Protein AF-S0G3N9-F1 (afdb_monomer_lite)

Foldseek 3Di:
DPPLVVVLVVCVVCQVVLLVLVVVQLCCLPPDPPPDDPVRNVVSLVVNQVVQQVLLVLLVVLLPDPWDKDRWDKDDDDQWIWIWIATPLQRWIWIWIDHNQKTKIKTFQAQLVCVVVDDVVLVVLQVVLVVLAPKAWDFDDDAPDPVLNVVCVVVDDDPDRSCLQVSQQVSNVVRPHPRGGTMIMGIDGNPDRPSSCSVSSNNNSSSRVVSNVVSSVVVVVVVVVVD

pLDDT: mean 93.89, std 6.34, range [52.47, 98.81]

Organism: NCBI:txid1286635

Radius of gyration: 19.24 Å; chains: 1; bounding box: 50×46×52 Å

Structure (mmCIF, N/CA/C/O backbone):
data_AF-S0G3N9-F1
#
_entry.id   AF-S0G3N9-F1
#
loop_
_atom_site.group_PDB
_atom_site.id
_atom_site.type_symbol
_atom_site.label_atom_id
_atom_site.label_alt_id
_atom_site.label_comp_id
_atom_site.label_asym_id
_atom_site.label_entity_id
_atom_site.label_seq_id
_atom_site.pdbx_PDB_ins_code
_atom_site.Cartn_x
_atom_site.Cartn_y
_atom_site.Cartn_z
_atom_site.occupancy
_atom_site.B_iso_or_equiv
_atom_site.auth_seq_id
_atom_site.auth_comp_id
_atom_site.auth_asym_id
_atom_site.auth_atom_id
_atom_site.pdbx_PDB_model_num
ATOM 1 N N . MET A 1 1 ? -3.779 -24.603 14.886 1.00 52.47 1 MET A N 1
ATOM 2 C CA . MET A 1 1 ? -4.280 -23.286 14.434 1.00 52.47 1 MET A CA 1
ATOM 3 C C . MET A 1 1 ? -3.177 -22.577 13.676 1.00 52.47 1 MET A C 1
ATOM 5 O O . MET A 1 1 ? -2.026 -22.659 14.096 1.00 52.47 1 MET A O 1
ATOM 9 N N . ASN A 1 2 ? -3.510 -21.956 12.545 1.00 84.19 2 ASN A N 1
ATOM 10 C CA . ASN A 1 2 ? -2.571 -21.175 11.737 1.00 84.19 2 ASN A CA 1
ATOM 11 C C . ASN A 1 2 ? -2.050 -19.983 12.573 1.00 84.19 2 ASN A C 1
ATOM 13 O O . ASN A 1 2 ? -2.833 -19.379 13.303 1.00 84.19 2 ASN A O 1
ATOM 17 N N . LYS A 1 3 ? -0.755 -19.636 12.496 1.00 88.94 3 LYS A N 1
ATOM 18 C CA . LYS A 1 3 ? -0.170 -18.519 13.270 1.00 88.94 3 LYS A CA 1
ATOM 19 C C . LYS A 1 3 ? -0.933 -17.202 13.052 1.00 88.94 3 LYS A C 1
ATOM 21 O O . LYS A 1 3 ? -1.122 -16.455 14.004 1.00 88.94 3 LYS A O 1
ATOM 26 N N . ILE A 1 4 ? -1.435 -16.988 11.832 1.00 90.56 4 ILE A N 1
ATOM 27 C CA . ILE A 1 4 ? -2.284 -15.843 11.466 1.00 90.56 4 ILE A CA 1
ATOM 28 C C . ILE A 1 4 ? -3.5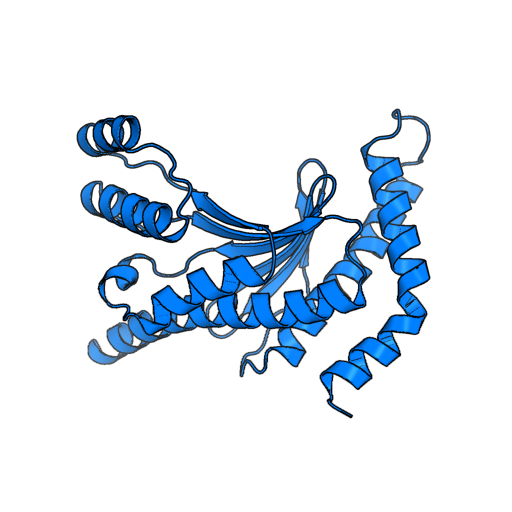79 -15.830 12.287 1.00 90.56 4 ILE A C 1
ATOM 30 O O . ILE A 1 4 ? -3.919 -14.821 12.892 1.00 90.56 4 ILE A O 1
ATOM 34 N N . GLN A 1 5 ? -4.280 -16.966 12.363 1.00 90.94 5 GLN A N 1
ATOM 35 C CA . GLN A 1 5 ? -5.535 -17.080 13.116 1.00 90.94 5 GLN A CA 1
ATOM 36 C C . GLN A 1 5 ? -5.328 -16.807 14.606 1.00 90.94 5 GLN A C 1
ATOM 38 O O . GLN A 1 5 ? -6.168 -16.173 15.231 1.00 90.94 5 GLN A O 1
ATOM 43 N N . ASN A 1 6 ? -4.201 -17.253 15.170 1.00 92.19 6 ASN A N 1
ATOM 44 C CA . ASN A 1 6 ? -3.874 -16.960 16.564 1.00 92.19 6 ASN A CA 1
ATOM 45 C C . ASN A 1 6 ? -3.659 -15.461 16.785 1.00 92.19 6 ASN A C 1
ATOM 47 O O . ASN A 1 6 ? -4.199 -14.925 17.744 1.00 92.19 6 ASN A O 1
ATOM 51 N N . ARG A 1 7 ? -2.912 -14.787 15.898 1.00 92.62 7 ARG A N 1
ATOM 52 C CA . ARG A 1 7 ? -2.678 -13.343 16.014 1.00 92.62 7 ARG A CA 1
ATOM 53 C C . ARG A 1 7 ? -3.976 -12.550 15.900 1.00 92.62 7 ARG A C 1
ATOM 55 O O . ARG A 1 7 ? -4.224 -11.703 16.747 1.00 92.62 7 ARG A O 1
ATOM 62 N N . ILE A 1 8 ? -4.807 -12.859 14.905 1.00 92.94 8 ILE A N 1
ATOM 63 C CA . ILE A 1 8 ? -6.117 -12.215 14.729 1.00 92.94 8 ILE A CA 1
ATOM 64 C C . ILE A 1 8 ? -6.997 -12.451 15.956 1.00 92.94 8 ILE A C 1
ATOM 66 O O . ILE A 1 8 ? -7.609 -11.516 16.451 1.00 92.94 8 ILE A O 1
ATOM 70 N N . LYS A 1 9 ? -7.018 -13.674 16.498 1.00 92.94 9 LYS A N 1
ATOM 71 C CA . LYS A 1 9 ? -7.774 -13.973 17.717 1.00 92.94 9 LYS A CA 1
ATOM 72 C C . LYS A 1 9 ? -7.292 -13.148 18.912 1.00 92.94 9 LYS A C 1
ATOM 74 O O . LYS A 1 9 ? -8.122 -12.656 19.660 1.00 92.94 9 LYS A O 1
ATOM 79 N N . THR A 1 10 ? -5.984 -12.976 19.087 1.00 94.44 10 THR A N 1
ATOM 80 C CA . THR A 1 10 ? -5.450 -12.105 20.144 1.00 94.44 10 THR A CA 1
ATOM 81 C C . THR A 1 10 ? -5.885 -10.654 19.946 1.00 94.44 10 THR A C 1
ATOM 83 O O . THR A 1 10 ? -6.335 -10.034 20.896 1.00 94.44 10 THR A O 1
ATOM 86 N N . LEU A 1 11 ? -5.813 -10.136 18.717 1.00 94.88 11 LEU A N 1
ATOM 87 C CA . LEU A 1 11 ? -6.230 -8.762 18.412 1.00 94.88 11 LEU A CA 1
ATOM 88 C C . LEU A 1 11 ? -7.750 -8.561 18.482 1.00 94.88 11 LEU A C 1
ATOM 90 O O . LEU A 1 11 ? -8.204 -7.439 18.664 1.00 94.88 11 LEU A O 1
ATOM 94 N N . SER A 1 12 ? -8.547 -9.628 18.365 1.00 94.69 12 SER A N 1
ATOM 95 C CA . SER A 1 12 ? -10.011 -9.522 18.369 1.00 94.69 12 SER A CA 1
ATOM 96 C C . SER A 1 12 ? -10.593 -8.976 19.671 1.00 94.69 12 SER A C 1
ATOM 98 O O . SER A 1 12 ? -11.701 -8.449 19.664 1.00 94.69 12 SER A O 1
ATOM 100 N N . GLU A 1 13 ? -9.833 -9.050 20.767 1.00 95.75 13 GLU A N 1
ATOM 101 C CA . GLU A 1 13 ? -10.184 -8.430 22.047 1.00 95.75 13 GLU A CA 1
ATOM 102 C C . GLU A 1 13 ? -10.151 -6.890 21.974 1.00 95.75 13 GLU A C 1
ATOM 104 O O . GLU A 1 13 ? -10.819 -6.230 22.764 1.00 95.75 13 GLU A O 1
ATOM 109 N N . GLU A 1 14 ? -9.428 -6.318 21.005 1.00 96.50 14 GLU A N 1
ATOM 110 C CA . GLU A 1 14 ? -9.248 -4.873 20.830 1.00 96.50 14 GLU A CA 1
ATOM 111 C C . GLU A 1 14 ? -10.158 -4.270 19.746 1.00 96.50 14 GLU A C 1
ATOM 113 O O . GLU A 1 14 ? -10.316 -3.054 19.687 1.00 96.50 14 GLU A O 1
ATOM 118 N N . PHE A 1 15 ? -10.789 -5.085 18.891 1.00 97.75 15 PHE A N 1
ATOM 119 C CA . PHE A 1 15 ? -11.510 -4.584 17.709 1.00 97.75 15 PHE A CA 1
ATOM 120 C C . PHE A 1 15 ? -12.647 -3.614 18.037 1.00 97.75 15 PHE A C 1
ATOM 122 O O . PHE A 1 15 ? -12.863 -2.669 17.290 1.00 97.75 15 PHE A O 1
ATOM 129 N N . THR A 1 16 ? -13.340 -3.802 19.164 1.00 97.81 16 THR A N 1
ATOM 130 C CA . THR A 1 16 ? -14.384 -2.861 19.599 1.00 97.81 16 THR A CA 1
ATOM 131 C C . THR A 1 16 ? -13.815 -1.471 19.879 1.00 97.81 16 THR A C 1
ATOM 133 O O . THR A 1 16 ? -14.431 -0.477 19.507 1.00 97.81 16 THR A O 1
ATOM 136 N N . GLU A 1 17 ? -12.631 -1.394 20.489 1.00 97.81 17 GLU A N 1
ATOM 137 C CA . GLU A 1 17 ? -11.953 -0.117 20.718 1.00 97.81 17 GLU A CA 1
ATOM 138 C C . GLU A 1 17 ? -11.451 0.482 19.402 1.00 97.81 17 GLU A C 1
ATOM 140 O O . GLU A 1 17 ? -11.552 1.683 19.178 1.00 97.81 17 GLU A O 1
ATOM 145 N N . TRP A 1 18 ? -10.955 -0.353 18.487 1.00 98.12 18 TRP A N 1
ATOM 146 C CA . TRP A 1 18 ? -10.508 0.111 17.174 1.00 98.12 18 TRP A CA 1
ATOM 147 C C . TRP A 1 18 ? -11.663 0.709 16.362 1.00 98.12 18 TRP A C 1
ATOM 149 O O . TRP A 1 18 ? -11.501 1.776 15.775 1.00 98.12 18 TRP A O 1
ATOM 159 N N . ASP A 1 19 ? -12.836 0.069 16.365 1.00 97.88 19 ASP A N 1
ATOM 160 C CA . ASP A 1 19 ? -14.049 0.592 15.723 1.00 97.88 19 ASP A CA 1
ATOM 161 C C . ASP A 1 19 ? -14.500 1.919 16.349 1.00 97.88 19 ASP A C 1
ATOM 163 O O . ASP A 1 19 ? -14.895 2.848 15.638 1.00 97.88 19 ASP A O 1
ATOM 167 N N . HIS A 1 20 ? -14.403 2.032 17.676 1.00 97.38 20 HIS A N 1
ATOM 168 C CA . HIS A 1 20 ? -14.700 3.265 18.396 1.00 97.38 20 HIS A CA 1
ATOM 169 C C . HIS A 1 20 ? -13.747 4.401 17.990 1.00 97.38 20 HIS A C 1
ATOM 171 O O . HIS A 1 20 ? -14.213 5.471 17.604 1.00 97.38 20 HIS A O 1
ATOM 177 N N . LEU A 1 21 ? -12.433 4.156 17.961 1.00 97.06 21 LEU A N 1
ATOM 178 C CA . LEU A 1 21 ? -11.430 5.143 17.537 1.00 97.06 21 LEU A CA 1
ATOM 179 C C . LEU A 1 21 ? -11.612 5.588 16.082 1.00 97.06 21 LEU A C 1
ATOM 181 O O . LEU A 1 21 ? -11.469 6.771 15.775 1.00 97.06 21 LEU A O 1
ATOM 185 N N . VAL A 1 22 ? -11.946 4.659 15.183 1.00 96.62 22 VAL A N 1
ATOM 186 C CA . VAL A 1 22 ? -12.272 4.992 13.789 1.00 96.62 22 VAL A CA 1
ATOM 187 C C . VAL A 1 22 ? -13.511 5.879 13.721 1.00 96.62 22 VAL A C 1
ATOM 189 O O . VAL A 1 22 ? -13.509 6.862 12.985 1.00 96.62 22 VAL A O 1
ATOM 192 N N . SER A 1 23 ? -14.546 5.567 14.500 1.00 95.38 23 SER A N 1
ATOM 193 C CA . SER A 1 23 ? -15.781 6.357 14.535 1.00 95.38 23 SER A CA 1
ATOM 194 C C . SER A 1 23 ? -15.520 7.770 15.055 1.00 95.38 23 SER A C 1
ATOM 196 O O . SER A 1 23 ? -15.885 8.728 14.382 1.00 95.38 23 SER A O 1
ATOM 198 N N . MET A 1 24 ? -14.789 7.906 16.167 1.00 94.50 24 MET A N 1
ATOM 199 C CA . MET A 1 24 ? -14.384 9.207 16.714 1.00 94.50 24 MET A CA 1
ATOM 200 C C . MET A 1 24 ? -13.571 10.032 15.711 1.00 94.50 24 MET A C 1
ATOM 202 O O . MET A 1 24 ? -13.762 11.238 15.603 1.00 94.50 24 MET A O 1
ATOM 206 N N . PHE A 1 25 ? -12.661 9.395 14.969 1.00 94.12 25 PHE A N 1
ATOM 207 C CA . PHE A 1 25 ? -11.882 10.075 13.936 1.00 94.12 25 PHE A CA 1
ATOM 208 C C . PHE A 1 25 ? -12.761 10.595 12.797 1.00 94.12 25 PHE A C 1
ATOM 210 O O . PHE A 1 25 ? -12.605 11.738 12.379 1.00 94.12 25 PHE A O 1
ATOM 217 N N . LEU A 1 26 ? -13.689 9.774 12.301 1.00 92.62 26 LEU A N 1
ATOM 218 C CA . LEU A 1 26 ? -14.608 10.191 11.243 1.00 92.62 26 LEU A CA 1
ATOM 219 C C . LEU A 1 26 ? -15.558 11.290 11.720 1.00 92.62 26 LEU A C 1
ATOM 221 O O . LEU A 1 26 ? -15.831 12.214 10.962 1.00 92.62 26 LEU A O 1
ATOM 225 N N . GLU A 1 27 ? -16.042 11.210 12.958 1.00 91.88 27 GLU A N 1
ATOM 226 C CA . GLU A 1 27 ? -16.828 12.279 13.571 1.00 91.88 27 GLU A CA 1
ATOM 227 C C . GLU A 1 27 ? -16.013 13.570 13.611 1.00 91.88 27 GLU A C 1
ATOM 229 O O . GLU A 1 27 ? -16.458 14.555 13.039 1.00 91.88 27 GLU A O 1
ATOM 234 N N . ALA A 1 28 ? -14.787 13.550 14.137 1.00 90.38 28 ALA A N 1
ATOM 235 C CA . ALA A 1 28 ? -13.945 14.743 14.218 1.00 90.38 28 ALA A CA 1
ATOM 236 C C . ALA A 1 28 ? -13.578 15.353 12.848 1.00 90.38 28 ALA A C 1
ATOM 238 O O . ALA A 1 28 ? -13.477 16.571 12.727 1.00 90.38 28 ALA A O 1
ATOM 239 N N . GLU A 1 29 ? -13.390 14.534 11.808 1.00 87.31 29 GLU A N 1
ATOM 240 C CA . GLU A 1 29 ? -13.092 15.004 10.442 1.00 87.31 29 GLU A CA 1
ATOM 241 C C . GLU A 1 29 ? -14.313 15.601 9.720 1.00 87.31 29 GLU A C 1
ATOM 243 O O . GLU A 1 29 ? -14.152 16.402 8.795 1.00 87.31 29 GLU A O 1
ATOM 248 N N . TYR A 1 30 ? -15.532 15.201 10.100 1.00 84.50 30 TYR A N 1
ATOM 249 C CA . TYR A 1 30 ? -16.767 15.569 9.396 1.00 84.50 30 TYR A CA 1
ATOM 250 C C . TYR A 1 30 ? -17.773 16.377 10.232 1.00 84.50 30 TYR A C 1
ATOM 252 O O . TYR A 1 30 ? -18.769 16.842 9.671 1.00 84.50 30 TYR A O 1
ATOM 260 N N . SER A 1 31 ? -17.535 16.559 11.530 1.00 81.31 31 SER A N 1
ATOM 261 C CA . SER A 1 31 ? -18.314 17.422 12.422 1.00 81.31 31 SER A CA 1
ATOM 262 C C . SER A 1 31 ? -18.010 18.902 12.179 1.00 81.31 31 SER A C 1
ATOM 264 O O . SER A 1 31 ? -16.908 19.257 11.758 1.00 81.31 31 SER A O 1
ATOM 266 N N . ASP A 1 32 ? -18.966 19.780 12.495 1.00 73.38 32 ASP A N 1
ATOM 267 C CA . ASP A 1 32 ? -18.715 21.225 12.540 1.00 73.38 32 ASP A CA 1
ATOM 268 C C . ASP A 1 32 ? -17.607 21.552 13.566 1.00 73.38 32 ASP A C 1
ATOM 270 O O . ASP A 1 32 ? -17.494 20.887 14.595 1.00 73.38 32 ASP A O 1
ATOM 274 N N . GLU A 1 33 ? -16.821 22.609 13.307 1.00 64.56 33 GLU A N 1
ATOM 275 C CA . GLU A 1 33 ? -15.543 22.988 13.963 1.00 64.56 33 GLU A CA 1
ATOM 276 C C . GLU A 1 33 ? -15.546 23.140 15.510 1.00 64.56 33 GLU A C 1
ATOM 278 O O . GLU A 1 33 ? -14.538 23.540 16.085 1.00 64.56 33 GLU A O 1
ATOM 283 N N . ASN A 1 34 ? -16.643 22.844 16.214 1.00 62.78 34 ASN A N 1
ATOM 284 C CA . ASN A 1 34 ? -16.810 23.096 17.649 1.00 62.78 34 ASN A CA 1
ATOM 285 C C . ASN A 1 34 ? -17.043 21.846 18.524 1.00 62.78 34 ASN A C 1
ATOM 287 O O . ASN A 1 34 ? -17.262 22.015 19.723 1.00 62.78 34 ASN A O 1
ATOM 291 N N . GLU A 1 35 ? -17.034 20.622 17.981 1.00 81.12 35 GLU A N 1
ATOM 292 C CA . GLU A 1 35 ? -17.301 19.412 18.790 1.00 81.12 35 GLU A CA 1
ATOM 293 C C . GLU A 1 35 ? -16.072 18.865 19.529 1.00 81.12 35 GLU A C 1
ATOM 295 O O . GLU A 1 35 ? -16.222 18.320 20.622 1.00 81.12 35 GLU A O 1
ATOM 300 N N . PHE A 1 36 ? -14.866 19.063 18.992 1.00 85.25 36 PHE A N 1
ATOM 301 C CA . PHE A 1 36 ? -13.625 18.552 19.576 1.00 85.25 36 PHE A CA 1
ATOM 302 C C . PHE A 1 36 ? -12.641 19.685 19.863 1.00 85.25 36 PHE A C 1
ATOM 304 O O . PHE A 1 36 ? -12.405 20.553 19.021 1.00 85.25 36 PHE A O 1
ATOM 311 N N . SER A 1 37 ? -12.020 19.663 21.042 1.00 90.12 37 SER A N 1
ATOM 312 C CA . SER A 1 37 ? -10.850 20.502 21.306 1.00 90.12 37 SER A CA 1
ATOM 313 C C . SER A 1 37 ? -9.631 20.023 20.507 1.00 90.12 37 SER A C 1
ATOM 315 O O . SER A 1 37 ? -9.541 18.865 20.096 1.00 90.12 37 SER A O 1
ATOM 317 N N . GLU A 1 38 ? -8.646 20.905 20.318 1.00 89.69 38 GLU A N 1
ATOM 318 C CA . GLU A 1 38 ? -7.398 20.555 19.627 1.00 89.69 38 GLU A CA 1
ATOM 319 C C . GLU A 1 38 ? -6.659 19.399 20.327 1.00 89.69 38 GLU A C 1
ATOM 321 O O . GLU A 1 38 ? -6.153 18.497 19.663 1.00 89.69 38 GLU A O 1
ATOM 326 N N . GLU A 1 39 ? -6.646 19.376 21.663 1.00 93.31 39 GLU A N 1
ATOM 327 C CA . GLU A 1 39 ? -6.014 18.306 22.446 1.00 93.31 39 GLU A CA 1
ATOM 328 C C . GLU A 1 39 ? -6.728 16.957 22.272 1.00 93.31 39 GLU A C 1
ATOM 330 O O . GLU A 1 39 ? -6.073 15.924 22.108 1.00 93.31 39 GLU A O 1
ATOM 335 N N . GLU A 1 40 ? -8.064 16.957 22.261 1.00 93.06 40 GLU A N 1
ATOM 336 C CA . GLU A 1 40 ? -8.863 15.753 22.004 1.00 93.06 40 GLU A CA 1
ATOM 337 C C . GLU A 1 40 ? -8.619 15.230 20.591 1.00 93.06 40 GLU A C 1
ATOM 339 O O . GLU A 1 40 ? -8.362 14.038 20.414 1.00 93.06 40 GLU A O 1
ATOM 344 N N . TYR A 1 41 ? -8.606 16.119 19.597 1.00 91.69 41 TYR A N 1
ATOM 345 C CA . TYR A 1 41 ? -8.343 15.738 18.217 1.00 91.69 41 TYR A CA 1
ATOM 346 C C . TYR A 1 41 ? -6.945 15.130 18.044 1.00 91.69 41 TYR A C 1
ATOM 348 O O . TYR A 1 41 ? -6.800 14.051 17.467 1.00 91.69 41 TYR A O 1
ATOM 356 N N . GLN A 1 42 ? -5.909 15.745 18.623 1.00 92.94 42 GLN A N 1
ATOM 357 C CA . GLN A 1 42 ? -4.553 15.181 18.607 1.00 92.94 42 GLN A CA 1
ATOM 358 C C . GLN A 1 42 ? -4.480 13.816 19.304 1.00 92.94 42 GLN A C 1
ATOM 360 O O . GLN A 1 42 ? -3.785 12.913 18.832 1.00 92.94 42 GLN A O 1
ATOM 365 N N . SER A 1 43 ? -5.218 13.635 20.400 1.00 95.56 43 SER A N 1
ATOM 366 C CA . SER A 1 43 ? -5.303 12.348 21.094 1.00 95.56 43 SER A CA 1
ATOM 367 C C . SER A 1 43 ? -5.928 11.261 20.213 1.00 95.56 43 SER A C 1
ATOM 369 O O . SER A 1 43 ? -5.383 10.156 20.135 1.00 95.56 43 SER A O 1
ATOM 371 N N . ILE A 1 44 ? -7.018 11.575 19.504 1.00 95.12 44 ILE A N 1
ATOM 372 C CA . ILE A 1 44 ? -7.671 10.660 18.552 1.00 95.12 44 ILE A CA 1
ATOM 373 C C . ILE A 1 44 ? -6.693 10.264 17.442 1.00 95.12 44 ILE A C 1
ATOM 375 O O . ILE A 1 44 ? -6.537 9.076 17.153 1.00 95.12 44 ILE A O 1
ATOM 379 N N . LEU A 1 45 ? -5.983 11.236 16.861 1.00 95.06 45 LEU A N 1
ATOM 380 C CA . LEU A 1 45 ? -4.997 10.995 15.807 1.00 95.06 45 LEU A CA 1
ATOM 381 C C . LEU A 1 45 ? -3.892 10.029 16.259 1.00 95.06 45 LEU A C 1
ATOM 383 O O . LEU A 1 45 ? -3.602 9.050 15.573 1.00 95.06 45 LEU A O 1
ATOM 387 N N . ILE A 1 46 ? -3.306 10.257 17.437 1.00 96.44 46 ILE A N 1
ATOM 388 C CA . ILE A 1 46 ? -2.238 9.403 17.979 1.00 96.44 46 ILE A CA 1
ATOM 389 C C . ILE A 1 46 ? -2.743 7.978 18.229 1.00 96.44 46 ILE A C 1
ATOM 391 O O . ILE A 1 46 ? -2.072 7.006 17.867 1.00 96.44 46 ILE A O 1
ATOM 395 N N . GLN A 1 47 ? -3.916 7.840 18.848 1.00 97.56 47 GLN A N 1
ATOM 396 C CA . GLN A 1 47 ? -4.488 6.535 19.175 1.00 97.56 47 GLN A CA 1
ATOM 397 C C . GLN A 1 47 ? -4.852 5.746 17.916 1.00 97.56 47 GLN A C 1
ATOM 399 O O . GLN A 1 47 ? -4.484 4.575 17.798 1.00 97.56 47 GLN A O 1
ATOM 404 N N . LEU A 1 48 ? -5.484 6.390 16.936 1.00 97.38 48 LEU A N 1
ATOM 405 C CA . LEU A 1 48 ? -5.802 5.753 15.663 1.00 97.38 48 LEU A CA 1
ATOM 406 C C . LEU A 1 48 ? -4.533 5.386 14.881 1.00 97.38 48 LEU A C 1
ATOM 408 O O . LEU A 1 48 ? -4.448 4.285 14.337 1.00 97.38 48 LEU A O 1
ATOM 412 N N . ASN A 1 49 ? -3.495 6.225 14.883 1.00 97.81 49 ASN A N 1
ATOM 413 C CA . ASN A 1 49 ? -2.224 5.858 14.260 1.00 97.81 49 ASN A CA 1
ATOM 414 C C . ASN A 1 49 ? -1.589 4.616 14.911 1.00 97.81 49 ASN A C 1
ATOM 416 O O . ASN A 1 49 ? -0.976 3.806 14.209 1.00 97.81 49 ASN A O 1
ATOM 420 N N . ASN A 1 50 ? -1.745 4.417 16.224 1.00 98.06 50 ASN A N 1
ATOM 421 C CA . ASN A 1 50 ? -1.286 3.185 16.871 1.00 98.06 50 ASN A CA 1
ATOM 422 C C . ASN A 1 50 ? -2.031 1.961 16.319 1.00 98.06 50 ASN A C 1
ATOM 424 O O . ASN A 1 50 ? -1.385 0.969 15.981 1.00 98.06 50 ASN A O 1
ATOM 428 N N . VAL A 1 51 ? -3.352 2.053 16.136 1.00 98.31 51 VAL A N 1
ATOM 429 C CA . VAL A 1 51 ? -4.163 0.992 15.508 1.00 98.31 51 VAL A CA 1
ATOM 430 C C . VAL A 1 51 ? -3.676 0.694 14.086 1.00 98.31 51 VAL A C 1
ATOM 432 O O . VAL A 1 51 ? -3.370 -0.456 13.758 1.00 98.31 51 VAL A O 1
ATOM 435 N N . LEU A 1 52 ? -3.521 1.727 13.252 1.00 98.50 52 LEU A N 1
ATOM 436 C CA . LEU A 1 52 ? -3.042 1.587 11.872 1.00 98.50 52 LEU A CA 1
ATOM 437 C C . LEU A 1 52 ? -1.637 0.971 11.817 1.00 98.50 52 LEU A C 1
ATOM 439 O O . LEU A 1 52 ? -1.363 0.108 10.982 1.00 98.50 52 LEU A O 1
ATOM 443 N N . SER A 1 53 ? -0.761 1.356 12.746 1.00 98.56 53 SER A N 1
ATOM 444 C CA . SER A 1 53 ? 0.596 0.815 12.866 1.00 98.56 53 SER A CA 1
ATOM 445 C C . SER A 1 53 ? 0.591 -0.661 13.272 1.00 98.56 53 SER A C 1
ATOM 447 O O . SER A 1 53 ? 1.344 -1.460 12.708 1.00 98.56 53 SER A O 1
ATOM 449 N N . VAL A 1 54 ? -0.274 -1.062 14.208 1.00 98.44 54 VAL A N 1
ATOM 450 C CA . VAL A 1 54 ? -0.443 -2.472 14.603 1.00 98.44 54 VAL A CA 1
ATOM 451 C C . VAL A 1 54 ? -0.970 -3.308 13.435 1.00 98.44 54 VAL A C 1
ATOM 453 O O . VAL A 1 54 ? -0.464 -4.408 13.190 1.00 98.44 54 VAL A O 1
ATOM 456 N N . ALA A 1 55 ? -1.936 -2.794 12.672 1.00 98.50 55 ALA A N 1
ATOM 457 C CA . ALA A 1 55 ? -2.447 -3.471 11.482 1.00 98.50 55 ALA A CA 1
ATOM 458 C C . ALA A 1 55 ? -1.353 -3.630 10.410 1.00 98.50 55 ALA A C 1
ATOM 460 O O . ALA A 1 55 ? -1.083 -4.749 9.968 1.00 98.50 55 ALA A O 1
ATOM 461 N N . LEU A 1 56 ? -0.650 -2.549 10.059 1.00 98.62 56 LEU A N 1
ATOM 462 C CA . LEU A 1 56 ? 0.401 -2.556 9.037 1.00 98.62 56 LEU A CA 1
ATOM 463 C C . LEU A 1 56 ? 1.573 -3.481 9.394 1.00 98.62 56 LEU A C 1
ATOM 465 O O . LEU A 1 56 ? 2.039 -4.258 8.557 1.00 98.62 56 LEU A O 1
ATOM 469 N N . THR A 1 57 ? 2.034 -3.446 10.645 1.00 98.12 57 THR A N 1
ATOM 470 C CA . THR A 1 57 ? 3.095 -4.351 11.120 1.00 98.12 57 THR A CA 1
ATOM 471 C C . THR A 1 57 ? 2.635 -5.807 11.118 1.00 98.12 57 THR A C 1
ATOM 473 O O . THR A 1 57 ? 3.405 -6.688 10.731 1.00 98.12 57 THR A O 1
ATOM 476 N N . THR A 1 58 ? 1.361 -6.064 11.432 1.00 98.19 58 THR A N 1
ATOM 477 C CA . THR A 1 58 ? 0.754 -7.395 11.294 1.00 98.19 58 THR A CA 1
ATOM 478 C C . THR A 1 58 ? 0.740 -7.848 9.829 1.00 98.19 58 THR A C 1
ATOM 480 O O . THR A 1 58 ? 1.059 -9.005 9.549 1.00 98.19 58 THR A O 1
ATOM 483 N N . PHE A 1 59 ? 0.453 -6.963 8.866 1.00 98.38 59 PHE A N 1
ATOM 484 C CA . PHE A 1 59 ? 0.535 -7.311 7.440 1.00 98.38 59 PHE A CA 1
ATOM 485 C C . PHE A 1 59 ? 1.942 -7.769 7.065 1.00 98.38 59 PHE A C 1
ATOM 487 O O . PHE A 1 59 ? 2.114 -8.839 6.475 1.00 98.38 59 PHE A O 1
ATOM 494 N N . ALA A 1 60 ? 2.949 -6.987 7.452 1.00 97.94 60 ALA A N 1
ATOM 495 C CA . ALA A 1 60 ? 4.343 -7.267 7.145 1.00 97.94 60 ALA A CA 1
ATOM 496 C C . ALA A 1 60 ? 4.829 -8.576 7.783 1.00 97.94 60 ALA A C 1
ATOM 498 O O . ALA A 1 60 ? 5.372 -9.430 7.075 1.00 97.94 60 ALA A O 1
ATOM 499 N N . GLU A 1 61 ? 4.583 -8.776 9.081 1.00 96.56 61 GLU A N 1
ATOM 500 C CA . GLU A 1 61 ? 5.020 -9.961 9.832 1.00 96.56 61 GLU A CA 1
ATOM 501 C C . GLU A 1 61 ? 4.438 -11.256 9.244 1.00 96.56 61 GLU A C 1
ATOM 503 O O . GLU A 1 61 ? 5.144 -12.256 9.074 1.00 96.56 61 GLU A O 1
ATOM 508 N N . PHE A 1 62 ? 3.156 -11.234 8.876 1.00 96.75 62 PHE A N 1
ATOM 509 C CA . PHE A 1 62 ? 2.438 -12.429 8.435 1.00 96.75 62 PHE A CA 1
ATOM 510 C C . PHE A 1 62 ? 2.393 -12.617 6.913 1.00 96.75 62 PHE A C 1
ATOM 512 O O . PHE A 1 62 ? 1.952 -13.668 6.444 1.00 96.75 62 PHE A O 1
ATOM 519 N N . SER A 1 63 ? 2.931 -11.677 6.132 1.00 95.44 63 SER A N 1
ATOM 520 C CA . SER A 1 63 ? 3.071 -11.800 4.671 1.00 95.44 63 SER A CA 1
ATOM 521 C C . SER A 1 63 ? 4.017 -12.930 4.230 1.00 95.44 63 SER A C 1
ATOM 523 O O . SER A 1 63 ? 3.978 -13.382 3.081 1.00 95.44 63 SER A O 1
ATOM 525 N N . GLY A 1 64 ? 4.898 -13.388 5.129 1.00 94.06 64 GLY A N 1
ATOM 526 C CA . GLY A 1 64 ? 5.947 -14.368 4.833 1.00 94.06 64 GLY A CA 1
ATOM 527 C C . GLY A 1 64 ? 7.153 -13.784 4.088 1.00 94.06 64 GLY A C 1
ATOM 528 O O . GLY A 1 64 ? 7.998 -14.540 3.593 1.00 94.06 64 GLY A O 1
ATOM 529 N N . THR A 1 65 ? 7.257 -12.456 3.988 1.00 93.69 65 THR A N 1
ATOM 530 C CA . THR A 1 65 ? 8.420 -11.795 3.386 1.00 93.69 65 THR A CA 1
ATOM 531 C C . THR A 1 65 ? 9.650 -11.927 4.282 1.00 93.69 65 THR A C 1
ATOM 533 O O . THR A 1 65 ? 9.577 -11.754 5.494 1.00 93.69 65 THR A O 1
ATOM 536 N N . LYS A 1 66 ? 10.805 -12.242 3.684 1.00 94.25 66 LYS A N 1
ATOM 537 C CA . LYS A 1 66 ? 12.103 -12.282 4.380 1.00 94.25 66 LYS A CA 1
ATOM 538 C C . LYS A 1 66 ? 12.792 -10.926 4.253 1.00 94.25 66 LYS A C 1
ATOM 540 O O . LYS A 1 66 ? 13.786 -10.805 3.530 1.00 94.25 66 LYS A O 1
ATOM 545 N N . ASP A 1 67 ? 12.203 -9.926 4.887 1.00 96.94 67 ASP A N 1
ATOM 546 C CA . ASP A 1 67 ? 12.693 -8.553 4.924 1.00 96.94 67 ASP A CA 1
ATOM 547 C C . ASP A 1 67 ? 12.669 -8.018 6.354 1.00 96.94 67 ASP A C 1
ATOM 549 O O . ASP A 1 67 ? 12.035 -8.605 7.233 1.00 96.94 67 ASP A O 1
ATOM 553 N N . LYS A 1 68 ? 13.372 -6.913 6.566 1.00 97.88 68 LYS A N 1
ATOM 554 C CA . LYS A 1 68 ? 13.221 -6.066 7.740 1.00 97.88 68 LYS A CA 1
ATOM 555 C C . LYS A 1 68 ? 12.545 -4.773 7.311 1.00 97.88 68 LYS A C 1
ATOM 557 O O . LYS A 1 68 ? 12.718 -4.322 6.178 1.00 97.88 68 LYS A O 1
ATOM 562 N N . PHE A 1 69 ? 11.775 -4.201 8.220 1.00 98.25 69 PHE A N 1
ATOM 563 C CA . PHE A 1 69 ? 11.040 -2.973 7.978 1.00 98.25 69 PHE A CA 1
ATOM 564 C C . PHE A 1 69 ? 11.406 -1.952 9.046 1.00 98.25 69 PHE A C 1
ATOM 566 O O . PHE A 1 69 ? 11.710 -2.332 10.177 1.00 98.25 69 PHE A O 1
ATOM 573 N N . SER A 1 70 ? 11.393 -0.676 8.666 1.00 98.38 70 SER A N 1
ATOM 574 C CA . SER A 1 70 ? 11.550 0.430 9.606 1.00 98.38 70 SER A CA 1
ATOM 575 C C . SER A 1 70 ? 10.441 0.433 10.657 1.00 98.38 70 SER A C 1
ATOM 577 O O . SER A 1 70 ? 9.367 -0.137 10.444 1.00 98.38 70 SER A O 1
ATOM 579 N N . ASP A 1 71 ? 10.670 1.165 11.745 1.00 97.94 71 ASP A N 1
ATOM 580 C CA . ASP A 1 71 ? 9.597 1.493 12.678 1.00 97.94 71 ASP A CA 1
ATOM 581 C C . ASP A 1 71 ? 8.482 2.275 11.957 1.00 97.94 71 ASP A C 1
ATOM 583 O O . ASP A 1 71 ? 8.792 3.101 11.081 1.00 97.94 71 ASP A O 1
ATOM 587 N N . PRO A 1 72 ? 7.203 2.038 12.309 1.00 97.88 72 PRO A N 1
ATOM 588 C CA . PRO A 1 72 ? 6.076 2.746 11.718 1.00 97.88 72 PRO A CA 1
ATOM 589 C C . PRO A 1 72 ? 6.198 4.265 11.859 1.00 97.88 72 PRO A C 1
ATOM 591 O O . PRO A 1 72 ? 6.504 4.780 12.933 1.00 97.88 72 PRO A O 1
ATOM 594 N N . GLN A 1 73 ? 5.948 4.980 10.765 1.00 97.44 73 GLN A N 1
ATOM 595 C CA . GLN A 1 73 ? 5.946 6.438 10.704 1.00 97.44 73 GLN A CA 1
ATOM 596 C C . GLN A 1 73 ? 4.529 6.946 10.458 1.00 97.44 73 GLN A C 1
ATOM 598 O O . GLN A 1 73 ? 3.870 6.522 9.508 1.00 97.44 73 GLN A O 1
ATOM 603 N N . TYR A 1 74 ? 4.101 7.889 11.288 1.00 95.69 74 TYR A N 1
ATOM 604 C CA . TYR A 1 74 ? 2.815 8.570 11.180 1.00 95.69 74 TYR A CA 1
ATOM 605 C C . TYR A 1 74 ? 2.845 9.676 10.120 1.00 95.69 74 TYR A C 1
ATOM 607 O O . TYR A 1 74 ? 3.801 10.459 10.079 1.00 95.69 74 TYR A O 1
ATOM 615 N N . ARG A 1 75 ? 1.788 9.791 9.305 1.00 93.06 75 ARG A N 1
ATOM 616 C CA . ARG A 1 75 ? 1.555 10.957 8.439 1.00 93.06 75 ARG A CA 1
ATOM 617 C C . ARG A 1 75 ? 0.092 11.365 8.413 1.00 93.06 75 ARG A C 1
ATOM 619 O O . ARG A 1 75 ? -0.802 10.549 8.197 1.00 93.06 75 ARG A O 1
ATOM 626 N N . LEU A 1 76 ? -0.113 12.673 8.519 1.00 92.00 76 LEU A N 1
ATOM 627 C CA . LEU A 1 76 ? -1.368 13.316 8.160 1.00 92.00 76 LEU A CA 1
ATOM 628 C C . LEU A 1 76 ? -1.453 13.475 6.646 1.00 92.00 76 LEU A C 1
ATOM 630 O O . LEU A 1 76 ? -0.493 13.903 6.000 1.00 92.00 76 LEU A O 1
ATOM 634 N N . ILE A 1 77 ? -2.621 13.170 6.097 1.00 91.69 77 ILE A N 1
ATOM 635 C CA . ILE A 1 77 ? -2.980 13.468 4.713 1.00 91.69 77 ILE A CA 1
ATOM 636 C C . ILE A 1 77 ? -4.250 14.319 4.717 1.00 91.69 77 ILE A C 1
ATOM 638 O O . ILE A 1 77 ? -4.935 14.447 5.725 1.00 91.69 77 ILE A O 1
ATOM 642 N N . MET A 1 78 ? -4.563 14.962 3.595 1.00 84.31 78 MET A N 1
ATOM 643 C CA . MET A 1 78 ? -5.786 15.761 3.511 1.00 84.31 78 MET A CA 1
ATOM 644 C C . MET A 1 78 ? -7.005 14.850 3.727 1.00 84.31 78 MET A C 1
ATOM 646 O O . MET A 1 78 ? -7.210 13.953 2.916 1.00 84.31 78 MET A O 1
ATOM 650 N N . MET A 1 79 ? -7.814 15.096 4.764 1.00 84.44 79 MET A N 1
ATOM 651 C CA . MET A 1 79 ? -8.999 14.286 5.109 1.00 84.44 79 MET A CA 1
ATOM 652 C C . MET A 1 79 ? -8.668 12.806 5.379 1.00 84.44 79 MET A C 1
ATOM 654 O O . MET A 1 79 ? -9.314 11.894 4.842 1.00 84.44 79 MET A O 1
ATOM 658 N N . GLY A 1 80 ? -7.596 12.561 6.133 1.00 93.56 80 GLY A N 1
ATOM 659 C CA . GLY A 1 80 ? -7.138 11.215 6.438 1.00 93.56 80 GLY A CA 1
ATOM 660 C C . GLY A 1 80 ? -5.819 11.165 7.202 1.00 93.56 80 GLY A C 1
ATOM 661 O O . GLY A 1 80 ? -5.133 12.162 7.425 1.00 93.56 80 GLY A O 1
ATOM 662 N N . GLN A 1 81 ? -5.408 9.948 7.527 1.00 95.88 81 GLN A N 1
ATOM 663 C CA . GLN A 1 81 ? -4.093 9.677 8.097 1.00 95.88 81 GLN A CA 1
ATOM 664 C C . GLN A 1 81 ? -3.612 8.288 7.702 1.00 95.88 81 GLN A C 1
ATOM 666 O O . GLN A 1 81 ? -4.414 7.402 7.391 1.00 95.88 81 GLN A O 1
ATOM 671 N N . ASN A 1 82 ? -2.299 8.084 7.732 1.00 97.75 82 ASN A N 1
ATOM 672 C CA . ASN A 1 82 ? -1.712 6.772 7.532 1.00 97.75 82 ASN A CA 1
ATOM 673 C C . ASN A 1 82 ? -0.523 6.511 8.458 1.00 97.75 82 ASN A C 1
ATOM 675 O O . ASN A 1 82 ? 0.123 7.420 8.985 1.00 97.75 82 ASN A O 1
ATOM 679 N N . SER A 1 83 ? -0.258 5.221 8.623 1.00 98.44 83 SER A N 1
ATOM 680 C CA . SER A 1 83 ? 0.997 4.696 9.127 1.00 98.44 83 SER A CA 1
ATOM 681 C C . SER A 1 83 ? 1.780 4.119 7.952 1.00 98.44 83 SER A C 1
ATOM 683 O O . SER A 1 83 ? 1.191 3.575 7.016 1.00 98.44 83 SER A O 1
ATOM 685 N N . SER A 1 84 ? 3.103 4.237 7.977 1.00 98.56 84 SER A N 1
ATOM 686 C CA . SER A 1 84 ? 3.977 3.775 6.897 1.00 98.56 84 SER A CA 1
ATOM 687 C C . SER A 1 84 ? 5.194 3.025 7.427 1.00 98.56 84 SER A C 1
ATOM 689 O O . SER A 1 84 ? 5.748 3.374 8.467 1.00 98.56 84 SER A O 1
ATOM 691 N N . ILE A 1 85 ? 5.624 1.989 6.707 1.00 98.69 85 ILE A N 1
ATOM 692 C CA . ILE A 1 85 ? 6.864 1.249 6.972 1.00 98.69 85 ILE A CA 1
ATOM 693 C C . ILE A 1 85 ? 7.685 1.128 5.692 1.00 98.69 85 ILE A C 1
ATOM 695 O O . ILE A 1 85 ? 7.142 0.946 4.601 1.00 98.69 85 ILE A O 1
ATOM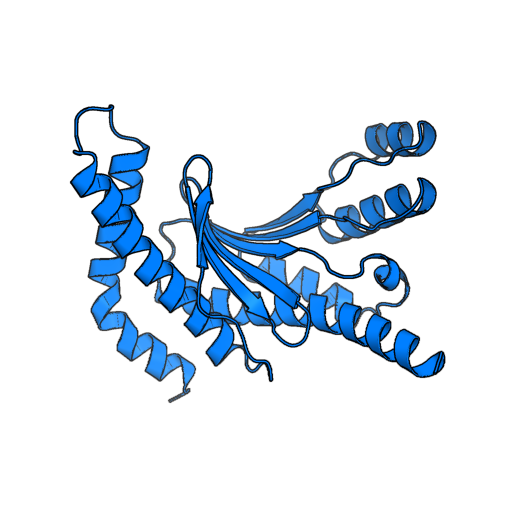 699 N N . THR A 1 86 ? 9.007 1.155 5.824 1.00 98.69 86 THR A N 1
ATOM 700 C CA . THR A 1 86 ? 9.930 1.075 4.688 1.00 98.69 86 THR A CA 1
ATOM 701 C C . THR A 1 86 ? 10.724 -0.220 4.732 1.00 98.69 86 THR A C 1
ATOM 703 O O . THR A 1 86 ? 11.347 -0.546 5.740 1.00 98.69 86 THR A O 1
ATOM 706 N N . SER A 1 87 ? 10.720 -0.961 3.623 1.00 98.44 87 SER A N 1
ATOM 707 C CA . SER A 1 87 ? 11.561 -2.146 3.420 1.00 98.44 87 SER A CA 1
ATOM 708 C C . SER A 1 87 ? 13.040 -1.754 3.464 1.00 98.44 87 SER A C 1
ATOM 710 O O . SER A 1 8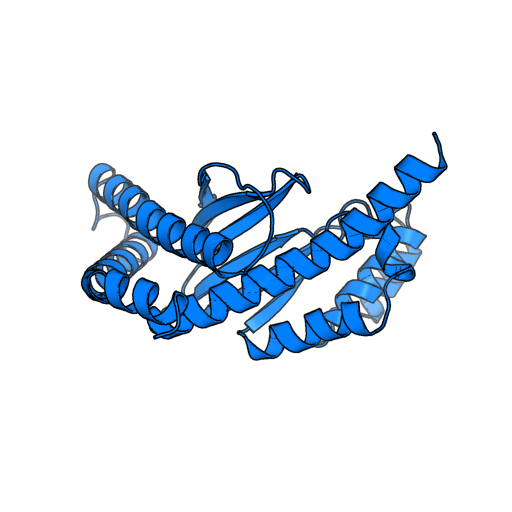7 ? 13.489 -0.963 2.634 1.00 98.44 87 SER A O 1
ATOM 712 N N . GLU A 1 88 ? 13.826 -2.351 4.362 1.00 98.06 88 GLU A N 1
ATOM 713 C CA . GLU A 1 88 ? 15.281 -2.127 4.414 1.00 98.06 88 GLU A CA 1
ATOM 714 C C . GLU A 1 88 ? 15.980 -2.644 3.149 1.00 98.06 88 GLU A C 1
ATOM 716 O O . GLU A 1 88 ? 16.974 -2.083 2.688 1.00 98.06 88 GLU A O 1
ATOM 721 N N . LYS A 1 89 ? 15.467 -3.732 2.570 1.00 97.00 89 LYS A N 1
ATOM 722 C CA . LYS A 1 89 ? 16.068 -4.373 1.399 1.00 97.00 89 LYS A CA 1
ATOM 723 C C . LYS A 1 89 ? 15.869 -3.587 0.111 1.00 97.00 89 LYS A C 1
ATOM 725 O O . LYS A 1 89 ? 16.782 -3.541 -0.717 1.00 97.00 89 LYS A O 1
ATOM 730 N N . MET A 1 90 ? 14.661 -3.072 -0.099 1.00 97.06 90 MET A N 1
ATOM 731 C CA . MET A 1 90 ? 14.264 -2.420 -1.349 1.00 97.06 90 MET A CA 1
ATOM 732 C C . MET A 1 90 ? 14.271 -0.897 -1.224 1.00 97.06 90 MET A C 1
ATOM 734 O O . MET A 1 90 ? 14.407 -0.220 -2.236 1.00 97.06 90 MET A O 1
ATOM 738 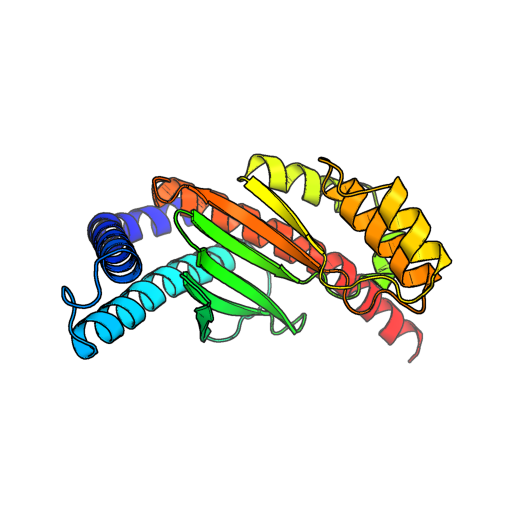N N . GLY A 1 91 ? 14.148 -0.349 -0.013 1.00 97.19 91 GLY A N 1
ATOM 739 C CA . GLY A 1 91 ? 13.914 1.080 0.202 1.00 97.19 91 GLY A CA 1
ATOM 740 C C . GLY A 1 91 ? 12.524 1.527 -0.261 1.00 97.19 91 GLY A C 1
ATOM 741 O O . GLY A 1 91 ? 12.356 2.683 -0.630 1.00 97.19 91 GLY A O 1
ATOM 742 N N . VAL A 1 92 ? 11.557 0.604 -0.314 1.00 97.19 92 VAL A N 1
ATOM 743 C CA . VAL A 1 92 ? 10.172 0.871 -0.732 1.00 97.19 92 VAL A CA 1
ATOM 744 C C . VAL A 1 92 ? 9.293 1.038 0.493 1.00 97.19 92 VAL A C 1
ATOM 746 O O . VAL A 1 92 ? 9.357 0.219 1.411 1.00 97.19 92 VAL A O 1
ATOM 749 N N . GLU A 1 93 ? 8.463 2.071 0.463 1.00 98.38 93 GLU A N 1
ATOM 750 C CA . GLU A 1 93 ? 7.481 2.377 1.491 1.00 98.38 93 GLU A CA 1
ATOM 751 C C . GLU A 1 93 ? 6.136 1.704 1.207 1.00 98.38 93 GLU A C 1
ATOM 753 O O . GLU A 1 93 ? 5.678 1.642 0.061 1.00 98.38 93 GLU A O 1
ATOM 758 N N . PHE A 1 94 ? 5.513 1.210 2.271 1.00 98.62 94 PHE A N 1
ATOM 759 C CA . PHE A 1 94 ? 4.151 0.701 2.293 1.00 98.62 94 PHE A CA 1
ATOM 760 C C . PHE A 1 94 ? 3.376 1.503 3.325 1.00 98.62 94 PHE A C 1
ATOM 762 O O . PHE A 1 94 ? 3.800 1.567 4.481 1.00 98.62 94 PHE A O 1
ATOM 769 N N . SER A 1 95 ? 2.247 2.067 2.920 1.00 98.56 95 SER A N 1
ATOM 770 C CA . SER A 1 95 ? 1.402 2.881 3.790 1.00 98.56 95 SER A CA 1
ATOM 771 C C . SER A 1 95 ? 0.050 2.211 3.962 1.00 98.56 95 SER A C 1
ATOM 773 O O . SER A 1 95 ? -0.497 1.673 3.003 1.00 98.56 95 SER A O 1
ATOM 775 N N . PHE A 1 96 ? -0.485 2.232 5.177 1.00 98.81 96 PHE A N 1
ATOM 776 C CA . PHE A 1 96 ? -1.841 1.797 5.486 1.00 98.81 96 PHE A CA 1
ATOM 777 C C . PHE A 1 96 ? -2.541 2.874 6.302 1.00 98.81 96 PHE A C 1
ATOM 779 O O . PHE A 1 96 ? -1.991 3.374 7.286 1.00 98.81 96 PHE A O 1
ATOM 786 N N . GLY A 1 97 ? -3.744 3.248 5.891 1.00 98.31 97 GLY A N 1
ATOM 787 C CA . GLY A 1 97 ? -4.426 4.381 6.486 1.00 98.31 97 GLY A CA 1
ATOM 788 C C . GLY A 1 97 ? -5.914 4.418 6.226 1.00 98.31 97 GLY A C 1
ATOM 789 O O . GLY A 1 97 ? -6.500 3.491 5.667 1.00 98.31 97 GLY A O 1
ATOM 790 N N . ILE A 1 98 ? -6.503 5.530 6.645 1.00 97.56 98 ILE A N 1
ATOM 791 C CA . ILE A 1 98 ? -7.888 5.888 6.376 1.00 97.56 98 ILE A CA 1
ATOM 792 C C . ILE A 1 98 ? -7.871 7.142 5.519 1.00 97.56 98 ILE A C 1
ATOM 794 O O . ILE A 1 98 ? -7.210 8.129 5.847 1.00 97.56 98 ILE A O 1
ATOM 798 N N . TYR A 1 99 ? -8.601 7.090 4.414 1.00 94.69 99 TYR A N 1
ATOM 799 C CA . TYR A 1 99 ? -8.867 8.245 3.576 1.00 94.69 99 TYR A CA 1
ATOM 800 C C . TYR A 1 99 ? -10.357 8.287 3.286 1.00 94.69 99 TYR A C 1
ATOM 802 O O . TYR A 1 99 ? -10.929 7.354 2.709 1.00 94.69 99 TYR A O 1
ATOM 810 N N . ARG A 1 100 ? -10.996 9.384 3.692 1.00 88.69 100 ARG A N 1
ATOM 811 C CA . ARG A 1 100 ? -12.453 9.507 3.690 1.00 88.69 100 ARG A CA 1
ATOM 812 C C . ARG A 1 100 ? -13.120 8.333 4.420 1.00 88.69 100 ARG A C 1
ATOM 814 O O . ARG A 1 100 ? -12.831 8.084 5.578 1.00 88.69 100 ARG A O 1
ATOM 821 N N . ASN A 1 101 ? -13.984 7.583 3.735 1.00 92.38 101 ASN A N 1
ATOM 822 C CA . ASN A 1 101 ? -14.762 6.483 4.303 1.00 92.38 101 ASN A CA 1
ATOM 823 C C . ASN A 1 101 ? -14.193 5.099 3.935 1.00 92.38 101 ASN A C 1
ATOM 825 O O . ASN A 1 101 ? -14.938 4.157 3.636 1.00 92.38 101 ASN A O 1
ATOM 829 N N . SER A 1 102 ? -12.870 4.980 3.823 1.00 97.38 102 SER A N 1
ATOM 830 C CA . SER A 1 102 ? -12.216 3.741 3.396 1.00 97.38 102 SER A CA 1
ATOM 831 C C . SER A 1 102 ? -10.858 3.550 4.054 1.00 97.38 102 SER A C 1
ATOM 833 O O . SER A 1 102 ? -10.085 4.498 4.195 1.00 97.38 102 SER A O 1
ATOM 835 N N . PHE A 1 103 ? -10.557 2.298 4.389 1.00 98.56 103 PHE A N 1
ATOM 836 C CA . PHE A 1 103 ? -9.191 1.860 4.639 1.00 98.56 103 PHE A CA 1
ATOM 837 C C . PHE A 1 103 ? -8.460 1.714 3.309 1.00 98.56 103 PHE A C 1
ATOM 839 O O . PHE A 1 103 ? -9.065 1.293 2.321 1.00 98.56 103 PHE A O 1
ATOM 846 N N . PHE A 1 104 ? -7.163 1.992 3.280 1.00 98.56 104 PHE A N 1
ATOM 847 C CA . PHE A 1 104 ? -6.330 1.754 2.106 1.00 98.56 104 PHE A CA 1
ATOM 848 C C . PHE A 1 104 ? -4.965 1.208 2.497 1.00 98.56 104 PHE A C 1
ATOM 850 O O . PHE A 1 104 ? -4.436 1.557 3.548 1.00 98.56 104 PHE A O 1
ATOM 857 N N . ILE A 1 105 ? -4.387 0.382 1.627 1.00 98.75 105 ILE A N 1
ATOM 858 C CA . ILE A 1 105 ? -2.955 0.089 1.602 1.00 98.75 105 ILE A CA 1
ATOM 859 C C . ILE A 1 105 ? -2.383 0.551 0.265 1.00 98.75 105 ILE A C 1
ATOM 861 O O . ILE A 1 105 ? -2.959 0.264 -0.786 1.00 98.75 105 ILE A O 1
ATOM 865 N N . GLU A 1 106 ? -1.242 1.229 0.293 1.00 98.31 106 GLU A N 1
ATOM 866 C CA . GLU A 1 106 ? -0.583 1.728 -0.909 1.00 98.31 106 GLU A CA 1
ATOM 867 C C . GLU A 1 106 ? 0.933 1.506 -0.915 1.00 98.31 106 GLU A C 1
ATOM 869 O O . GLU A 1 106 ? 1.579 1.350 0.125 1.00 98.31 106 GLU A O 1
ATOM 874 N N . THR A 1 107 ? 1.510 1.501 -2.115 1.00 98.44 107 THR A N 1
ATOM 875 C CA . THR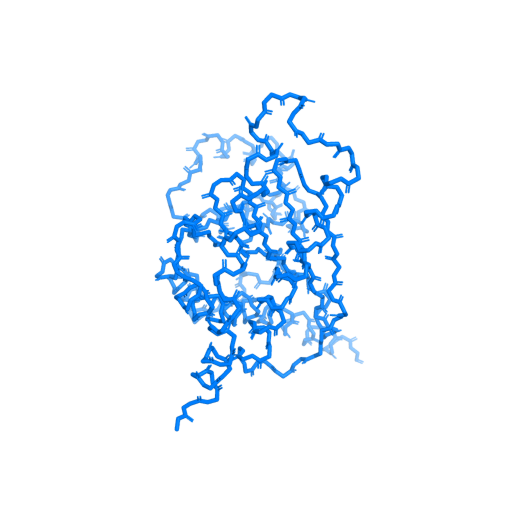 A 1 107 ? 2.960 1.567 -2.336 1.00 98.44 107 THR A CA 1
ATOM 876 C C . THR A 1 107 ? 3.270 2.103 -3.734 1.00 98.44 107 THR A C 1
ATOM 878 O O . THR A 1 107 ? 2.489 1.915 -4.670 1.00 98.44 107 THR A O 1
ATOM 881 N N . PHE A 1 108 ? 4.432 2.730 -3.915 1.00 97.25 108 PHE A N 1
ATOM 882 C CA . PHE A 1 108 ? 4.915 3.144 -5.236 1.00 97.25 108 PHE A CA 1
ATOM 883 C C . PHE A 1 108 ? 5.498 1.967 -6.029 1.00 97.25 108 PHE A C 1
ATOM 885 O O . PHE A 1 108 ? 6.037 1.015 -5.459 1.00 97.25 108 PHE A O 1
ATOM 892 N N . ILE A 1 109 ? 5.427 2.043 -7.362 1.00 96.94 109 ILE A N 1
ATOM 893 C CA . ILE A 1 109 ? 6.098 1.082 -8.248 1.00 96.94 109 ILE A CA 1
ATOM 894 C C . ILE A 1 109 ? 7.574 1.470 -8.379 1.00 96.94 109 ILE A C 1
ATOM 896 O O . ILE A 1 109 ? 7.918 2.467 -9.013 1.00 96.94 109 ILE A O 1
ATOM 900 N N . GLN A 1 110 ? 8.465 0.652 -7.825 1.00 94.19 110 GLN A N 1
ATOM 901 C CA . GLN A 1 110 ? 9.905 0.885 -7.872 1.00 94.19 110 GLN A CA 1
ATOM 902 C C . GLN A 1 110 ? 10.544 0.328 -9.152 1.00 94.19 110 GLN A C 1
ATOM 904 O O . GLN A 1 110 ? 10.244 -0.781 -9.585 1.00 94.19 110 GLN A O 1
ATOM 909 N N . TYR A 1 111 ? 11.500 1.062 -9.727 1.00 95.12 111 TYR A N 1
ATOM 910 C CA . TYR A 1 111 ? 12.234 0.684 -10.949 1.00 95.12 111 TYR A CA 1
ATOM 911 C C . TYR A 1 111 ? 11.341 0.299 -12.149 1.00 95.12 111 TYR A C 1
ATOM 913 O O . TYR A 1 111 ? 11.547 -0.749 -12.778 1.00 95.12 111 TYR A O 1
ATOM 921 N N . PRO A 1 112 ? 10.371 1.150 -12.514 1.00 95.06 112 PRO A N 1
ATOM 922 C CA . PRO A 1 112 ? 9.398 0.871 -13.574 1.00 95.06 112 PRO A CA 1
ATOM 923 C C . PRO A 1 112 ? 10.024 0.597 -14.953 1.00 95.06 112 PRO A C 1
ATOM 925 O O . PRO A 1 112 ? 9.442 -0.131 -15.753 1.00 95.06 112 PRO A O 1
ATOM 928 N N . TRP A 1 113 ? 11.254 1.045 -15.222 1.00 94.38 113 TRP A N 1
ATOM 929 C CA . TRP A 1 113 ? 11.982 0.718 -16.459 1.00 94.38 113 TRP A CA 1
ATOM 930 C C . TRP A 1 113 ? 12.259 -0.782 -16.673 1.00 94.38 113 TRP A C 1
ATOM 932 O O . TRP A 1 113 ? 12.610 -1.194 -17.784 1.00 94.38 113 TRP A O 1
ATOM 942 N N . TYR A 1 114 ? 12.083 -1.621 -15.644 1.00 95.94 114 TYR A N 1
ATOM 943 C CA . TYR A 1 114 ? 12.150 -3.082 -15.761 1.00 95.94 114 TYR A CA 1
ATOM 944 C C . TYR A 1 114 ? 10.811 -3.764 -16.057 1.00 95.94 114 TYR A C 1
ATOM 946 O O . TYR A 1 114 ? 10.810 -4.987 -16.216 1.00 95.94 114 TYR A O 1
ATOM 954 N N . LEU A 1 115 ? 9.705 -3.025 -16.198 1.00 96.06 115 LEU A N 1
ATOM 955 C CA . LEU A 1 115 ? 8.394 -3.599 -16.528 1.00 96.06 115 LEU A CA 1
ATOM 956 C C . LEU A 1 115 ? 8.422 -4.436 -17.810 1.00 96.06 115 LEU A C 1
ATOM 958 O O . LEU A 1 115 ? 7.888 -5.540 -17.831 1.00 96.06 115 LEU A O 1
ATOM 962 N N . LYS A 1 116 ? 9.138 -3.982 -18.846 1.00 94.31 116 LYS A N 1
ATOM 963 C CA . LYS A 1 116 ? 9.309 -4.728 -20.109 1.00 94.31 116 LYS A CA 1
ATOM 964 C C . LYS A 1 116 ? 9.996 -6.095 -19.967 1.00 94.31 116 LYS A C 1
ATOM 966 O O . LYS A 1 116 ? 9.999 -6.873 -20.912 1.00 94.31 116 LYS A O 1
ATOM 971 N N . SER A 1 117 ? 10.621 -6.364 -18.821 1.00 94.88 117 SER A N 1
ATOM 972 C CA . SER A 1 117 ? 11.363 -7.600 -18.531 1.00 94.88 117 SER A CA 1
ATOM 973 C C . SER A 1 117 ? 10.600 -8.548 -17.596 1.00 94.88 117 SER A C 1
ATOM 975 O O . SER A 1 117 ? 11.177 -9.536 -17.115 1.00 94.88 117 SER A O 1
ATOM 977 N N . MET A 1 118 ? 9.356 -8.204 -17.258 1.00 97.00 118 MET A N 1
ATOM 978 C CA . MET A 1 118 ? 8.472 -8.991 -16.404 1.00 97.00 118 MET A CA 1
ATOM 979 C C . MET A 1 118 ? 7.697 -10.024 -17.226 1.00 97.00 118 MET A C 1
ATOM 981 O O . MET A 1 118 ? 7.321 -9.760 -18.365 1.00 97.00 118 MET A O 1
ATOM 985 N N . ASP A 1 119 ? 7.495 -11.205 -16.646 1.00 96.62 119 ASP A N 1
ATOM 986 C CA . ASP A 1 119 ? 6.752 -12.314 -17.246 1.00 96.62 119 ASP A CA 1
ATOM 987 C C . ASP A 1 119 ? 5.275 -12.308 -16.814 1.00 96.62 119 ASP A C 1
ATOM 989 O O . ASP A 1 119 ? 4.839 -11.472 -16.024 1.00 96.62 119 ASP A O 1
ATOM 993 N N . ASP A 1 120 ? 4.496 -13.263 -17.317 1.00 97.50 120 ASP A N 1
ATOM 994 C CA . ASP A 1 120 ? 3.064 -13.372 -17.015 1.00 97.50 120 ASP A CA 1
ATOM 995 C C . ASP A 1 120 ? 2.786 -13.569 -15.520 1.00 97.50 120 ASP A C 1
ATOM 997 O O . ASP A 1 120 ? 1.771 -13.099 -15.010 1.00 97.50 120 ASP A O 1
ATOM 1001 N N . PHE A 1 121 ? 3.707 -14.203 -14.784 1.00 97.38 121 PHE A N 1
ATOM 1002 C CA . PHE A 1 121 ? 3.568 -14.370 -13.338 1.00 97.38 121 PHE A CA 1
ATOM 1003 C C . PHE A 1 121 ? 3.556 -13.021 -12.609 1.00 97.38 121 PHE A C 1
ATOM 1005 O O . PHE A 1 121 ? 2.802 -12.848 -11.654 1.00 97.38 121 PHE A O 1
ATOM 1012 N N . PHE A 1 122 ? 4.358 -12.050 -13.051 1.00 97.75 122 PHE A N 1
ATOM 1013 C CA . PHE A 1 122 ? 4.307 -10.694 -12.505 1.00 97.75 122 PHE A CA 1
ATOM 1014 C C . PHE A 1 122 ? 2.939 -10.045 -12.738 1.00 97.75 122 PHE A C 1
ATOM 1016 O O . PHE A 1 122 ? 2.372 -9.477 -11.809 1.00 97.75 122 PHE A O 1
ATOM 1023 N N . TRP A 1 123 ? 2.391 -10.155 -13.950 1.00 96.62 123 TRP A N 1
ATOM 1024 C CA . TRP A 1 123 ? 1.097 -9.559 -14.294 1.00 96.62 123 TRP A CA 1
ATOM 1025 C C . TRP A 1 123 ? -0.075 -10.249 -13.594 1.00 96.62 123 TRP A C 1
ATOM 1027 O O . TRP A 1 123 ? -1.028 -9.578 -13.202 1.00 96.62 123 TRP A O 1
ATOM 1037 N N . GLN A 1 124 ? 0.024 -11.557 -13.339 1.00 97.44 124 GLN A N 1
ATOM 1038 C CA . GLN A 1 124 ? -0.955 -12.289 -12.536 1.00 97.44 124 GLN A CA 1
ATOM 1039 C C . GLN A 1 124 ? -1.092 -11.702 -11.125 1.00 97.44 124 GLN A C 1
ATOM 1041 O O . GLN A 1 124 ? -2.201 -11.636 -10.606 1.00 97.44 124 GLN A O 1
ATOM 1046 N N . LEU A 1 125 ? -0.007 -11.190 -10.526 1.00 97.94 125 LEU A N 1
ATOM 1047 C CA . LEU A 1 125 ? -0.081 -10.553 -9.206 1.00 97.94 125 LEU A CA 1
ATOM 1048 C C . LEU A 1 125 ? -1.028 -9.350 -9.198 1.00 97.94 125 LEU A C 1
ATOM 1050 O O . LEU A 1 125 ? -1.693 -9.139 -8.194 1.00 97.94 125 LEU A O 1
ATOM 1054 N N . PHE A 1 126 ? -1.113 -8.586 -10.292 1.00 96.00 126 PHE A N 1
ATOM 1055 C CA . PHE A 1 126 ? -2.030 -7.446 -10.403 1.00 96.00 126 PHE A CA 1
ATOM 1056 C C . PHE A 1 126 ? -3.485 -7.905 -10.477 1.00 96.00 126 PHE A C 1
ATOM 1058 O O . PHE A 1 126 ? -4.342 -7.308 -9.835 1.00 96.00 126 PHE A O 1
ATOM 1065 N N . LEU A 1 127 ? -3.759 -8.978 -11.225 1.00 94.81 127 LEU A N 1
ATOM 1066 C CA . LEU A 1 127 ? -5.097 -9.570 -11.292 1.00 94.81 127 LEU A CA 1
ATOM 1067 C C . LEU A 1 127 ? -5.533 -10.091 -9.920 1.00 94.81 127 LEU A C 1
ATOM 1069 O O . LEU A 1 127 ? -6.667 -9.881 -9.503 1.00 94.81 127 LEU A O 1
ATOM 1073 N N . ASP A 1 128 ? -4.612 -10.713 -9.185 1.00 96.94 128 ASP A N 1
ATOM 1074 C CA . ASP A 1 128 ? -4.904 -11.235 -7.854 1.00 96.94 128 ASP A CA 1
ATOM 1075 C C . ASP A 1 128 ? -5.190 -10.121 -6.828 1.00 96.94 128 ASP A C 1
ATOM 1077 O O . ASP A 1 128 ? -5.836 -10.389 -5.816 1.00 96.94 128 ASP A O 1
ATOM 1081 N N . LEU A 1 129 ? -4.718 -8.885 -7.053 1.00 97.19 129 LEU A N 1
ATOM 1082 C CA . LEU A 1 129 ? -5.039 -7.738 -6.194 1.00 97.19 129 LEU A CA 1
ATOM 1083 C C . LEU A 1 129 ? -6.503 -7.303 -6.328 1.00 97.19 129 LEU A C 1
ATOM 1085 O O . LEU A 1 129 ? -7.095 -6.904 -5.328 1.00 97.19 129 LEU A O 1
ATOM 1089 N N . GLU A 1 130 ? -7.107 -7.430 -7.515 1.00 93.81 130 GLU A N 1
ATOM 1090 C CA . GLU A 1 130 ? -8.523 -7.084 -7.742 1.00 93.81 130 GLU A CA 1
ATOM 1091 C C . GLU A 1 130 ? -9.477 -7.953 -6.913 1.00 93.81 130 GLU A C 1
ATOM 1093 O O . GLU A 1 130 ? -10.576 -7.526 -6.570 1.00 93.81 130 GLU A O 1
ATOM 1098 N N . ALA A 1 131 ? -9.057 -9.167 -6.548 1.00 94.25 131 ALA A N 1
ATOM 1099 C CA . ALA A 1 131 ? -9.844 -10.061 -5.704 1.00 94.25 131 ALA A CA 1
ATOM 1100 C C . ALA A 1 131 ? -9.780 -9.709 -4.206 1.00 94.25 131 ALA A C 1
ATOM 1102 O O . ALA A 1 131 ? -10.530 -10.285 -3.418 1.00 94.25 131 ALA A O 1
ATOM 1103 N N . LEU A 1 132 ? -8.872 -8.816 -3.797 1.00 97.00 132 LEU A N 1
ATOM 1104 C CA . LEU A 1 132 ? -8.621 -8.510 -2.388 1.00 97.00 132 LEU A CA 1
ATOM 1105 C C . LEU A 1 132 ? -9.321 -7.243 -1.904 1.00 97.00 132 LEU A C 1
ATOM 1107 O O . LEU A 1 132 ? -9.481 -7.108 -0.698 1.00 97.00 132 LEU A O 1
ATOM 1111 N N . GLY A 1 133 ? -9.736 -6.344 -2.796 1.00 96.81 133 GLY A N 1
ATOM 1112 C CA . GLY A 1 133 ? -10.382 -5.067 -2.481 1.00 96.81 133 GLY A CA 1
ATOM 1113 C C . GLY A 1 133 ? -10.570 -4.217 -3.740 1.00 96.81 133 GLY A C 1
ATOM 1114 O O . GLY A 1 133 ? -10.382 -4.703 -4.855 1.00 96.81 133 GLY A O 1
ATOM 1115 N N . ASP A 1 134 ? -10.916 -2.940 -3.580 1.00 97.56 134 ASP A N 1
ATOM 1116 C CA . ASP A 1 134 ? -10.973 -1.998 -4.706 1.00 97.56 134 ASP A CA 1
ATOM 1117 C C . ASP A 1 134 ? -9.548 -1.576 -5.090 1.00 97.56 134 ASP A C 1
ATOM 1119 O O . ASP A 1 134 ? -8.971 -0.653 -4.507 1.00 97.56 134 ASP A O 1
ATOM 1123 N N . PHE A 1 135 ? -8.958 -2.325 -6.026 1.00 97.69 135 PHE A N 1
ATOM 1124 C CA . PHE A 1 135 ? -7.606 -2.108 -6.531 1.00 97.69 135 PHE A CA 1
ATOM 1125 C C . PHE A 1 135 ? -7.566 -1.007 -7.596 1.00 97.69 135 PHE A C 1
ATOM 1127 O O . PHE A 1 135 ? -8.286 -1.048 -8.600 1.00 97.69 135 PHE A O 1
ATOM 1134 N N . LYS A 1 136 ? -6.653 -0.049 -7.419 1.00 97.12 136 LYS A N 1
ATOM 1135 C CA . LYS A 1 136 ? -6.424 1.066 -8.338 1.00 97.12 136 LYS A CA 1
ATOM 1136 C C . LYS A 1 136 ? -4.939 1.314 -8.553 1.00 97.12 136 LYS A C 1
ATOM 1138 O O . LYS A 1 136 ? -4.136 1.328 -7.626 1.00 97.12 136 LYS A O 1
ATOM 1143 N N . PHE A 1 137 ? -4.598 1.604 -9.800 1.00 97.12 137 PHE A N 1
ATOM 1144 C CA . PHE A 1 137 ? -3.355 2.278 -10.147 1.00 97.12 137 PHE A CA 1
ATOM 1145 C C . PHE A 1 137 ? -3.581 3.796 -10.210 1.00 97.12 137 PHE A C 1
ATOM 1147 O O . PHE A 1 137 ? -4.513 4.273 -10.879 1.00 97.12 137 PHE A O 1
ATOM 1154 N N . GLN A 1 138 ? -2.729 4.550 -9.517 1.00 95.00 138 GLN A N 1
ATOM 1155 C CA . GLN A 1 138 ? -2.728 6.011 -9.510 1.00 95.00 138 GLN A CA 1
ATOM 1156 C C . GLN A 1 138 ? -1.489 6.530 -10.243 1.00 95.00 138 GLN A C 1
ATOM 1158 O O . GLN A 1 138 ? -0.360 6.273 -9.838 1.00 95.00 138 GLN A O 1
ATOM 1163 N N . GLU A 1 139 ? -1.708 7.251 -11.341 1.00 92.94 139 GLU A N 1
ATOM 1164 C CA . GLU A 1 139 ? -0.642 7.846 -12.152 1.00 92.94 139 GLU A CA 1
ATOM 1165 C C . GLU A 1 139 ? -0.055 9.069 -11.432 1.00 92.94 139 GLU A C 1
ATOM 1167 O O . GLU A 1 139 ? -0.802 9.960 -11.029 1.00 92.94 139 GLU A O 1
ATOM 1172 N N . SER A 1 140 ? 1.269 9.126 -11.293 1.00 89.00 140 SER A N 1
ATOM 1173 C CA . SER A 1 140 ? 1.991 10.227 -10.629 1.00 89.00 140 SER A CA 1
ATOM 1174 C C . SER A 1 140 ? 2.672 11.190 -11.604 1.00 89.00 140 SER A C 1
ATOM 1176 O O . SER A 1 140 ? 2.896 12.354 -11.274 1.00 89.00 140 SER A O 1
ATOM 1178 N N . ALA A 1 141 ? 2.968 10.735 -12.824 1.00 86.00 141 ALA A N 1
ATOM 1179 C CA . ALA A 1 141 ? 3.663 11.522 -13.834 1.00 86.00 141 ALA A CA 1
ATOM 1180 C C . ALA A 1 141 ? 2.852 11.666 -15.121 1.00 86.00 141 ALA A C 1
ATOM 1182 O O . ALA A 1 141 ? 2.150 10.754 -15.559 1.00 86.00 141 ALA A O 1
ATOM 1183 N N . ILE A 1 142 ? 3.011 12.826 -15.759 1.00 85.00 142 ILE A N 1
ATOM 1184 C CA . ILE A 1 142 ? 2.457 13.124 -17.079 1.00 85.00 142 ILE A CA 1
ATOM 1185 C C . ILE A 1 142 ? 3.613 13.096 -18.088 1.00 85.00 142 ILE A C 1
ATOM 1187 O O . ILE A 1 142 ? 4.645 13.723 -17.829 1.00 85.00 142 ILE A O 1
ATOM 1191 N N . PRO A 1 143 ? 3.456 12.437 -19.253 1.00 86.31 143 PRO A N 1
ATOM 1192 C CA . PRO A 1 143 ? 4.466 12.444 -20.306 1.00 86.31 143 PRO A CA 1
ATOM 1193 C C . PRO A 1 143 ? 4.887 13.860 -20.693 1.00 86.31 143 PRO A C 1
ATOM 1195 O O . PRO A 1 143 ? 4.052 14.763 -20.774 1.00 86.31 143 PRO A O 1
ATOM 1198 N N . SER A 1 144 ? 6.176 14.072 -20.956 1.00 87.06 144 SER A N 1
ATOM 1199 C CA . SER A 1 144 ? 6.697 15.414 -21.249 1.00 87.06 144 SER A CA 1
ATOM 1200 C C . SER A 1 144 ? 6.411 15.859 -22.693 1.00 87.06 144 SER A C 1
ATOM 1202 O O . SER A 1 144 ? 6.127 17.038 -22.936 1.00 87.06 144 SER A O 1
ATOM 1204 N N . SER A 1 145 ? 6.427 14.917 -23.643 1.00 89.19 145 SER A N 1
ATOM 1205 C CA . SER A 1 145 ? 6.329 15.189 -25.078 1.00 89.19 145 SER A CA 1
ATOM 1206 C C . SER A 1 145 ? 4.893 15.488 -25.515 1.00 89.19 145 SER A C 1
ATOM 1208 O O . SER A 1 145 ? 3.928 14.928 -24.993 1.00 89.19 145 SER A O 1
ATOM 1210 N N . LEU A 1 146 ? 4.745 16.383 -26.499 1.00 88.88 146 LEU A N 1
ATOM 1211 C CA . LEU A 1 146 ? 3.433 16.751 -27.047 1.00 88.88 146 LEU A CA 1
ATOM 1212 C C . LEU A 1 146 ? 2.720 15.541 -27.660 1.00 88.88 146 LEU A C 1
ATOM 1214 O O . LEU A 1 146 ? 1.539 15.343 -27.411 1.00 88.88 146 LEU A O 1
ATOM 1218 N N . GLU A 1 147 ? 3.452 14.703 -28.394 1.00 89.44 147 GLU A N 1
ATOM 1219 C CA . GLU A 1 147 ? 2.912 13.487 -29.006 1.00 89.44 147 GLU A CA 1
ATOM 1220 C C . GLU A 1 147 ? 2.353 12.514 -27.958 1.00 89.44 147 GLU A C 1
ATOM 1222 O O . GLU A 1 147 ? 1.207 12.081 -28.069 1.00 89.44 147 GLU A O 1
ATOM 1227 N N . ALA A 1 148 ? 3.102 12.236 -26.884 1.00 87.06 148 ALA A N 1
ATOM 1228 C CA . ALA A 1 148 ? 2.627 11.349 -25.825 1.00 87.06 148 ALA A CA 1
ATOM 1229 C C . ALA A 1 148 ? 1.415 11.933 -25.081 1.00 87.06 148 ALA A C 1
ATOM 1231 O O . ALA A 1 148 ? 0.509 11.186 -24.712 1.00 87.06 148 ALA A O 1
ATOM 1232 N N . LYS A 1 149 ? 1.349 13.261 -24.905 1.00 88.00 149 LYS A N 1
ATOM 1233 C CA . LYS A 1 149 ? 0.170 13.943 -24.344 1.00 88.00 149 LYS A CA 1
ATOM 1234 C C . LYS A 1 149 ? -1.057 13.819 -25.250 1.00 88.00 149 LYS A C 1
ATOM 1236 O O . LYS A 1 149 ? -2.150 13.598 -24.737 1.00 88.00 149 LYS A O 1
ATOM 1241 N N . GLU A 1 150 ? -0.903 13.928 -26.568 1.00 89.69 150 GLU A N 1
ATOM 1242 C CA . GLU A 1 150 ? -2.015 13.712 -27.506 1.00 89.69 150 GLU A CA 1
ATOM 1243 C C . GLU A 1 150 ? -2.495 12.255 -27.476 1.00 89.69 150 GLU A C 1
ATOM 1245 O O . GLU A 1 150 ? -3.695 12.000 -27.366 1.00 89.69 150 GLU A O 1
ATOM 1250 N N . ILE A 1 151 ? -1.578 11.282 -27.449 1.00 88.38 151 ILE A N 1
ATOM 1251 C CA . ILE A 1 151 ? -1.945 9.867 -27.291 1.00 88.38 151 ILE A CA 1
ATOM 1252 C C . ILE A 1 151 ? -2.674 9.644 -25.958 1.00 88.38 151 ILE A C 1
ATOM 1254 O O . ILE A 1 151 ? -3.684 8.936 -25.921 1.00 88.38 151 ILE A O 1
ATOM 1258 N N . LEU A 1 152 ? -2.220 10.268 -24.867 1.00 88.44 152 LEU A N 1
ATOM 1259 C CA . LEU A 1 152 ? -2.862 10.181 -23.552 1.00 88.44 152 LEU A CA 1
ATOM 1260 C C . LEU A 1 152 ? -4.321 10.664 -23.597 1.00 88.44 152 LEU A C 1
ATOM 1262 O O . LEU A 1 152 ? -5.188 10.014 -23.012 1.00 88.44 152 LEU A O 1
ATOM 1266 N N . LYS A 1 153 ? -4.608 11.754 -24.326 1.00 87.00 153 LYS A N 1
ATOM 1267 C CA . LYS A 1 153 ? -5.974 12.282 -24.510 1.00 87.00 153 LYS A CA 1
ATOM 1268 C C . LYS A 1 153 ? -6.889 11.296 -25.234 1.00 87.00 153 LYS A C 1
ATOM 1270 O O . LYS A 1 153 ? -8.050 11.169 -24.861 1.00 87.00 153 LYS A O 1
ATOM 1275 N N . HIS A 1 154 ? -6.375 10.595 -26.244 1.00 85.75 154 HIS A N 1
ATOM 1276 C CA . HIS A 1 154 ? -7.156 9.623 -27.017 1.00 85.75 154 HIS A CA 1
ATOM 1277 C C . HIS A 1 154 ? -7.305 8.268 -26.323 1.00 85.75 154 HIS A C 1
ATOM 1279 O O . HIS A 1 154 ? -8.310 7.587 -26.514 1.00 85.75 154 HIS A O 1
ATOM 1285 N N . THR A 1 155 ? -6.310 7.866 -25.535 1.00 84.31 155 THR A N 1
ATOM 1286 C CA . THR A 1 155 ? -6.302 6.561 -24.860 1.00 84.31 155 THR A CA 1
ATOM 1287 C C . THR A 1 155 ? -6.962 6.593 -23.489 1.00 84.31 155 THR A C 1
ATOM 1289 O O . THR A 1 155 ? -7.479 5.564 -23.070 1.00 84.31 155 THR A O 1
ATOM 1292 N N . GLY A 1 156 ? -6.996 7.758 -22.828 1.00 78.06 156 GLY A N 1
ATOM 1293 C CA . GLY A 1 156 ? -7.736 8.004 -21.590 1.00 78.06 156 GLY A CA 1
ATOM 1294 C C . GLY A 1 156 ? -7.422 7.041 -20.437 1.00 78.06 156 GLY A C 1
ATOM 1295 O O . GLY A 1 156 ? -6.604 6.129 -20.541 1.00 78.06 156 GLY A O 1
ATOM 1296 N N . LYS A 1 157 ? -8.085 7.244 -19.295 1.00 83.00 157 LYS A N 1
ATOM 1297 C CA . LYS A 1 157 ? -8.034 6.270 -18.199 1.00 83.00 157 LYS A CA 1
ATOM 1298 C C . LYS A 1 157 ? -8.951 5.094 -18.546 1.00 83.00 157 LYS A C 1
ATOM 1300 O O . LYS A 1 157 ? -10.143 5.288 -18.779 1.00 83.00 157 LYS A O 1
ATOM 1305 N N . SER A 1 158 ? -8.401 3.884 -18.584 1.00 89.44 158 SER A N 1
ATOM 1306 C CA . SER A 1 158 ? -9.166 2.649 -18.777 1.00 89.44 158 SER A CA 1
ATOM 1307 C C . SER A 1 158 ? -9.645 2.086 -17.439 1.00 89.44 158 SER A C 1
ATOM 1309 O O . SER A 1 158 ? -9.099 2.410 -16.384 1.00 89.44 158 SER A O 1
ATOM 1311 N N . LYS A 1 159 ? -10.632 1.185 -17.484 1.00 90.38 159 LYS A N 1
ATOM 1312 C CA . LYS A 1 159 ? -11.022 0.367 -16.324 1.00 90.38 159 LYS A CA 1
ATOM 1313 C C . LYS A 1 159 ? -9.956 -0.667 -15.948 1.00 90.38 159 LYS A C 1
ATOM 1315 O O . LYS A 1 159 ? -9.918 -1.095 -14.806 1.00 90.38 159 LYS A O 1
ATOM 1320 N N . SER A 1 160 ? -9.105 -1.074 -16.893 1.00 93.81 160 SER A N 1
ATOM 1321 C CA . SER A 1 160 ? -8.050 -2.057 -16.630 1.00 93.81 160 SER A CA 1
ATOM 1322 C C . SER A 1 160 ? -6.824 -1.385 -16.009 1.00 93.81 160 SER A C 1
ATOM 1324 O O . SER A 1 160 ? -6.140 -0.597 -16.668 1.00 93.81 160 SER A O 1
ATOM 1326 N N . ASN A 1 161 ? -6.513 -1.737 -14.758 1.00 94.81 161 ASN A N 1
ATOM 1327 C CA . ASN A 1 161 ? -5.329 -1.237 -14.054 1.00 94.81 161 ASN A CA 1
ATOM 1328 C C . ASN A 1 161 ? -4.025 -1.650 -14.751 1.00 94.81 161 ASN A C 1
ATOM 1330 O O . ASN A 1 161 ? -3.138 -0.819 -14.930 1.00 94.81 161 ASN A O 1
ATOM 1334 N N . ILE A 1 162 ? -3.932 -2.898 -15.224 1.00 95.56 162 ILE A N 1
ATOM 1335 C CA . ILE A 1 162 ? -2.763 -3.393 -15.971 1.00 95.56 162 ILE A CA 1
ATOM 1336 C C . ILE A 1 162 ? -2.557 -2.589 -17.255 1.00 95.56 162 ILE A C 1
ATOM 1338 O O . ILE A 1 162 ? -1.438 -2.163 -17.541 1.00 95.56 162 ILE A O 1
ATOM 1342 N N . PHE A 1 163 ? -3.631 -2.331 -18.011 1.00 95.44 163 PHE A N 1
ATOM 1343 C CA . PHE A 1 163 ? -3.537 -1.485 -19.199 1.00 95.44 163 PHE A CA 1
ATOM 1344 C C . PHE A 1 163 ? -3.030 -0.086 -18.844 1.00 95.44 163 PHE A C 1
ATOM 1346 O O . PHE A 1 163 ? -2.134 0.410 -19.520 1.00 95.44 163 PHE A O 1
ATOM 1353 N N . ASN A 1 164 ? -3.553 0.534 -17.781 1.00 94.88 164 ASN A N 1
ATOM 1354 C CA . ASN A 1 164 ? -3.119 1.869 -17.365 1.00 94.88 164 ASN A CA 1
ATOM 1355 C C . ASN A 1 164 ? -1.628 1.891 -16.983 1.00 94.88 164 ASN A C 1
ATOM 1357 O O . ASN A 1 164 ? -0.918 2.795 -17.416 1.00 94.88 164 ASN A O 1
ATOM 1361 N N . VAL A 1 165 ? -1.133 0.873 -16.268 1.00 95.62 165 VAL A N 1
ATOM 1362 C CA . VAL A 1 165 ? 0.295 0.715 -15.925 1.00 95.62 165 VAL A CA 1
ATOM 1363 C C . VAL A 1 165 ? 1.157 0.605 -17.185 1.00 95.62 165 VAL A C 1
ATOM 1365 O O . VAL A 1 165 ? 2.117 1.360 -17.343 1.00 95.62 165 VAL A O 1
ATOM 1368 N N . ILE A 1 166 ? 0.809 -0.300 -18.108 1.00 95.50 166 ILE A N 1
ATOM 1369 C CA . ILE A 1 166 ? 1.567 -0.522 -19.352 1.00 95.50 166 ILE A CA 1
ATOM 1370 C C . ILE A 1 166 ? 1.543 0.730 -20.231 1.00 95.50 166 ILE A C 1
ATOM 1372 O O . ILE A 1 166 ? 2.578 1.151 -20.748 1.00 95.50 166 ILE A O 1
ATOM 1376 N N . ARG A 1 167 ? 0.369 1.346 -20.385 1.00 94.12 167 ARG A N 1
ATOM 1377 C CA . ARG A 1 167 ? 0.184 2.581 -21.147 1.00 94.12 167 ARG A CA 1
ATOM 1378 C C . ARG A 1 167 ? 1.041 3.701 -20.572 1.00 94.12 167 ARG A C 1
ATOM 1380 O O . ARG A 1 167 ? 1.785 4.321 -21.328 1.00 94.12 167 ARG A O 1
ATOM 1387 N N . ASN A 1 168 ? 0.959 3.944 -19.262 1.00 94.06 168 ASN A N 1
ATOM 1388 C CA . ASN A 1 168 ? 1.719 5.017 -18.631 1.00 94.06 168 ASN A CA 1
ATOM 1389 C C . ASN A 1 168 ? 3.228 4.768 -18.769 1.00 94.06 168 ASN A C 1
ATOM 1391 O O . ASN A 1 168 ? 3.972 5.668 -19.143 1.00 94.06 168 ASN A O 1
ATOM 1395 N N . TYR A 1 169 ? 3.666 3.517 -18.605 1.00 95.19 169 TYR A N 1
ATOM 1396 C CA . TYR A 1 169 ? 5.055 3.120 -18.826 1.00 95.19 169 TYR A CA 1
ATOM 1397 C C . TYR A 1 169 ? 5.541 3.446 -20.247 1.00 95.19 169 TYR A C 1
ATOM 1399 O O . TYR A 1 169 ? 6.557 4.121 -20.406 1.00 95.19 169 TYR A O 1
ATOM 1407 N N . ILE A 1 170 ? 4.809 3.014 -21.281 1.00 94.12 170 ILE A N 1
ATOM 1408 C CA . ILE A 1 170 ? 5.185 3.243 -22.686 1.00 94.12 170 ILE A CA 1
ATOM 1409 C C . ILE A 1 170 ? 5.252 4.742 -22.995 1.00 94.12 170 ILE A C 1
ATOM 1411 O O . ILE A 1 170 ? 6.217 5.204 -23.609 1.00 94.12 170 ILE A O 1
ATOM 1415 N N . LEU A 1 171 ? 4.250 5.509 -22.556 1.00 92.81 171 LEU A N 1
ATOM 1416 C CA . LEU A 1 171 ? 4.197 6.947 -22.809 1.00 92.81 171 LEU A CA 1
ATOM 1417 C C . LEU A 1 171 ? 5.342 7.684 -22.109 1.00 92.81 171 LEU A C 1
ATOM 1419 O O . LEU A 1 171 ? 6.007 8.507 -22.740 1.00 92.81 171 LEU A O 1
ATOM 1423 N N . LEU A 1 172 ? 5.633 7.357 -20.849 1.00 92.81 172 LEU A N 1
ATOM 1424 C CA . LEU A 1 172 ? 6.732 7.973 -20.109 1.00 92.81 172 LEU A CA 1
ATOM 1425 C C . LEU A 1 172 ? 8.098 7.629 -20.715 1.00 92.81 172 LEU A C 1
ATOM 1427 O O . LEU A 1 172 ? 8.884 8.541 -20.976 1.00 92.81 172 LEU A O 1
ATOM 1431 N N . GLU A 1 173 ? 8.360 6.360 -21.042 1.00 91.88 173 GLU A N 1
ATOM 1432 C CA . GLU A 1 173 ? 9.612 5.946 -21.697 1.00 91.88 173 GLU A CA 1
ATOM 1433 C C . GLU A 1 173 ? 9.814 6.638 -23.050 1.00 91.88 173 GLU A C 1
ATOM 1435 O O . GLU A 1 173 ? 10.920 7.086 -23.350 1.00 91.88 173 GLU A O 1
ATOM 1440 N N . SER A 1 174 ? 8.747 6.804 -23.840 1.00 89.12 174 SER A N 1
ATOM 1441 C CA . SER A 1 174 ? 8.801 7.541 -25.113 1.00 89.12 174 SER A CA 1
ATOM 1442 C C . SER A 1 174 ? 9.046 9.047 -24.943 1.00 89.12 174 SER A C 1
ATOM 1444 O O . SER A 1 174 ? 9.429 9.727 -25.893 1.00 89.12 174 SER A O 1
ATOM 1446 N N . SER A 1 175 ? 8.847 9.575 -23.732 1.00 87.06 175 SER A N 1
ATOM 1447 C CA . SER A 1 175 ? 8.918 11.005 -23.415 1.00 87.06 175 SER A CA 1
ATOM 1448 C C . SER A 1 175 ? 10.087 11.389 -22.498 1.00 87.06 175 SER A C 1
ATOM 1450 O O . SER A 1 175 ? 10.112 12.501 -21.973 1.00 87.06 175 SER A O 1
ATOM 1452 N N . GLY A 1 176 ? 11.071 10.503 -22.316 1.00 81.81 176 GLY A N 1
ATOM 1453 C CA . GLY A 1 176 ? 12.305 10.811 -21.580 1.00 81.81 176 GLY A CA 1
ATOM 1454 C C . GLY A 1 176 ? 12.535 10.007 -20.300 1.00 81.81 176 GLY A C 1
ATOM 1455 O O . GLY A 1 176 ? 13.553 10.222 -19.645 1.00 81.81 176 GLY A O 1
ATOM 1456 N N . GLY A 1 177 ? 11.653 9.062 -19.967 1.00 86.12 177 GLY A N 1
ATOM 1457 C CA . GLY A 1 177 ? 11.889 8.056 -18.930 1.00 86.12 177 GLY A CA 1
ATOM 1458 C C . GLY A 1 177 ? 10.729 7.891 -17.954 1.00 86.12 177 GLY A C 1
ATOM 1459 O O . GLY A 1 177 ? 9.953 8.810 -17.711 1.00 86.12 177 GLY A O 1
ATOM 1460 N N . SER A 1 178 ? 10.638 6.701 -17.368 1.00 87.62 178 SER A N 1
ATOM 1461 C CA . SER A 1 178 ? 9.556 6.292 -16.468 1.00 87.62 178 SER A CA 1
ATOM 1462 C C . SER A 1 178 ? 9.870 6.426 -14.978 1.00 87.62 178 SER A C 1
ATOM 1464 O O . SER A 1 178 ? 9.273 5.703 -14.204 1.00 87.62 178 SER A O 1
ATOM 1466 N N . ILE A 1 179 ? 10.783 7.311 -14.548 1.00 85.25 179 ILE A N 1
ATOM 1467 C CA . ILE A 1 179 ? 11.305 7.349 -13.156 1.00 85.25 179 ILE A CA 1
ATOM 1468 C C . ILE A 1 179 ? 10.199 7.260 -12.095 1.00 85.25 179 ILE A C 1
ATOM 1470 O O . ILE A 1 179 ? 10.349 6.504 -11.136 1.00 85.25 179 ILE A O 1
ATOM 1474 N N . ASP A 1 180 ? 9.108 7.993 -12.299 1.00 88.56 180 ASP A N 1
ATOM 1475 C CA . ASP A 1 180 ? 7.925 7.958 -11.451 1.00 88.56 180 ASP A CA 1
ATOM 1476 C C . ASP A 1 180 ? 6.722 7.497 -12.280 1.00 88.56 180 ASP A C 1
ATOM 1478 O O . ASP A 1 180 ? 6.248 8.212 -13.161 1.00 88.56 180 ASP A O 1
ATOM 1482 N N . LEU A 1 181 ? 6.286 6.257 -12.059 1.00 93.81 181 LEU A N 1
ATOM 1483 C CA . LEU A 1 181 ? 5.171 5.672 -12.802 1.00 93.81 181 LEU A CA 1
ATOM 1484 C C . LEU A 1 181 ? 3.837 5.870 -12.079 1.00 93.81 181 LEU A C 1
ATOM 1486 O O . LEU A 1 181 ? 2.807 6.041 -12.735 1.00 93.81 181 LEU A O 1
ATOM 1490 N N . GLY A 1 182 ? 3.848 5.800 -10.750 1.00 95.00 182 GLY A N 1
ATOM 1491 C CA . GLY A 1 182 ? 2.644 5.856 -9.935 1.00 95.00 182 GLY A CA 1
ATOM 1492 C C . GLY A 1 182 ? 2.669 4.920 -8.738 1.00 95.00 182 GLY A C 1
ATOM 1493 O O . GLY A 1 182 ? 3.666 4.240 -8.461 1.00 95.00 182 GLY A O 1
ATOM 1494 N N . SER A 1 183 ? 1.530 4.867 -8.056 1.00 97.00 183 SER A N 1
ATOM 1495 C CA . SER A 1 183 ? 1.284 3.997 -6.911 1.00 97.00 183 SER A CA 1
ATOM 1496 C C . SER A 1 183 ? 0.199 2.960 -7.195 1.00 97.00 183 SER A C 1
ATOM 1498 O O . SER A 1 183 ? -0.654 3.102 -8.077 1.00 97.00 183 SER A O 1
ATOM 1500 N N . LEU A 1 184 ? 0.285 1.867 -6.448 1.00 98.31 184 LEU A N 1
ATOM 1501 C CA . LEU A 1 184 ? -0.709 0.811 -6.365 1.00 98.31 184 LEU A CA 1
ATOM 1502 C C . LEU A 1 184 ? -1.440 0.985 -5.044 1.00 98.31 184 LEU A C 1
ATOM 1504 O O . LEU A 1 184 ? -0.791 0.980 -4.003 1.00 98.31 184 LEU A O 1
ATOM 1508 N N . GLU A 1 185 ? -2.760 1.097 -5.093 1.00 98.38 185 GLU A N 1
ATOM 1509 C CA . GLU A 1 185 ? -3.617 1.246 -3.920 1.00 98.38 185 GLU A CA 1
ATOM 1510 C C . GLU A 1 185 ? -4.692 0.161 -3.931 1.00 98.38 185 GLU A C 1
ATOM 1512 O O . GLU A 1 185 ? -5.273 -0.144 -4.974 1.00 98.38 185 GLU A O 1
ATOM 1517 N N . ILE A 1 186 ? -4.965 -0.424 -2.770 1.00 98.56 186 ILE A N 1
ATOM 1518 C CA . ILE A 1 186 ? -6.115 -1.301 -2.552 1.00 98.56 186 ILE A CA 1
ATOM 1519 C C . ILE A 1 186 ? -6.899 -0.705 -1.399 1.00 98.56 186 ILE A C 1
ATOM 1521 O O . ILE A 1 186 ? -6.319 -0.420 -0.352 1.00 98.56 186 ILE A O 1
ATOM 1525 N N . SER A 1 187 ? -8.201 -0.522 -1.596 1.00 98.38 187 SER A N 1
ATOM 1526 C CA . SER A 1 187 ? -9.075 0.071 -0.588 1.00 98.38 187 SER A CA 1
ATOM 1527 C C . SER A 1 187 ? -10.240 -0.834 -0.200 1.00 98.38 187 SER A C 1
ATOM 1529 O O . SER A 1 187 ? -10.698 -1.682 -0.973 1.00 98.38 187 SER A O 1
ATOM 1531 N N . TRP A 1 188 ? -10.709 -0.642 1.030 1.00 98.56 188 TRP A N 1
ATOM 1532 C CA . TRP A 1 188 ? -11.832 -1.349 1.631 1.00 98.56 188 TRP A CA 1
ATOM 1533 C C . TRP A 1 188 ? -12.788 -0.346 2.275 1.00 98.56 188 TRP A C 1
ATOM 1535 O O . TRP A 1 188 ? -12.322 0.615 2.891 1.00 98.56 188 TRP A O 1
ATOM 1545 N N . PRO A 1 189 ? -14.114 -0.558 2.196 1.00 98.06 189 PRO A N 1
ATOM 1546 C CA . PRO A 1 189 ? -15.071 0.252 2.945 1.00 98.06 189 PRO A CA 1
ATOM 1547 C C . PRO A 1 189 ? -14.728 0.273 4.437 1.00 98.06 189 PRO A C 1
ATOM 1549 O O . PRO A 1 189 ? -14.320 -0.758 4.974 1.00 98.06 189 PRO A O 1
ATOM 1552 N N . ILE A 1 190 ? -14.944 1.401 5.123 1.00 96.75 190 ILE A N 1
ATOM 1553 C CA . ILE A 1 190 ? -14.656 1.490 6.566 1.00 96.75 190 ILE A CA 1
ATOM 1554 C C . ILE A 1 190 ? -15.466 0.485 7.403 1.00 96.75 190 ILE A C 1
ATOM 1556 O O . ILE A 1 190 ? -15.047 0.075 8.474 1.00 96.75 190 ILE A O 1
ATOM 1560 N N . SER A 1 191 ? -16.610 0.033 6.888 1.00 97.06 191 SER A N 1
ATOM 1561 C CA . SER A 1 191 ? -17.446 -0.993 7.513 1.00 97.06 191 SER A CA 1
ATOM 1562 C C . SER A 1 191 ? -16.894 -2.419 7.387 1.00 97.06 191 SER A C 1
ATOM 1564 O O . SER A 1 191 ? -17.554 -3.367 7.812 1.00 97.06 191 SER A O 1
ATOM 1566 N N . THR A 1 192 ? -15.726 -2.603 6.764 1.00 98.25 192 THR A N 1
ATOM 1567 C CA . THR A 1 192 ? -15.090 -3.918 6.627 1.00 98.25 192 THR A CA 1
ATOM 1568 C C . THR A 1 192 ? -14.651 -4.420 8.002 1.00 98.25 192 THR A C 1
ATOM 1570 O O . THR A 1 192 ? -13.861 -3.737 8.652 1.00 98.25 192 THR A O 1
ATOM 1573 N N . PRO A 1 193 ? -15.083 -5.619 8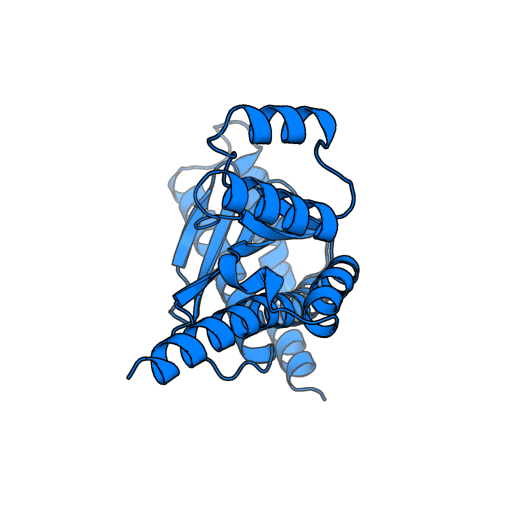.441 1.00 98.06 193 PRO A N 1
ATOM 1574 C CA . PRO A 1 193 ? -14.659 -6.168 9.724 1.00 98.06 193 PRO A CA 1
ATOM 1575 C C . PRO A 1 193 ? -13.135 -6.285 9.814 1.00 98.06 193 PRO A C 1
ATOM 1577 O O . PRO A 1 193 ? -12.497 -6.783 8.883 1.00 98.06 193 PRO A O 1
ATOM 1580 N N . TRP A 1 194 ? -12.553 -5.910 10.957 1.00 98.06 194 TRP A N 1
ATOM 1581 C CA . TRP A 1 194 ? -11.102 -5.964 11.175 1.00 98.06 194 TRP A CA 1
ATOM 1582 C C . TRP A 1 194 ? -10.491 -7.335 10.892 1.00 98.06 194 TRP A C 1
ATOM 1584 O O . TRP A 1 194 ? -9.397 -7.421 10.343 1.00 98.06 194 TRP A O 1
ATOM 1594 N N . GLU A 1 195 ? -11.195 -8.425 11.199 1.00 97.69 195 GLU A N 1
ATOM 1595 C CA . GLU A 1 195 ? -10.720 -9.771 10.876 1.00 97.69 195 GLU A CA 1
ATOM 1596 C C . GLU A 1 195 ? -10.504 -9.971 9.365 1.00 97.69 195 GLU A C 1
ATOM 1598 O O . GLU A 1 195 ? -9.478 -10.524 8.952 1.00 97.69 195 GLU A O 1
ATOM 1603 N N . ASP A 1 196 ? -11.444 -9.519 8.538 1.00 97.56 196 ASP A N 1
ATOM 1604 C CA . ASP A 1 196 ? -11.357 -9.643 7.083 1.00 97.56 196 ASP A CA 1
ATOM 1605 C C . ASP A 1 196 ? -10.354 -8.644 6.509 1.00 97.56 196 ASP A C 1
ATOM 1607 O O . ASP A 1 196 ? -9.552 -9.006 5.644 1.00 97.56 196 ASP A O 1
ATOM 1611 N N . LEU A 1 197 ? -10.323 -7.425 7.052 1.00 98.31 197 LEU A N 1
ATOM 1612 C CA . LEU A 1 197 ? -9.339 -6.408 6.699 1.00 98.31 197 LEU A CA 1
ATOM 1613 C C . LEU A 1 197 ? -7.914 -6.895 6.973 1.00 98.31 197 LEU A C 1
ATOM 1615 O O . LEU A 1 197 ? -7.046 -6.750 6.117 1.00 98.31 197 LEU A O 1
ATOM 1619 N N . LEU A 1 198 ? -7.669 -7.542 8.118 1.00 98.12 198 LEU A N 1
ATOM 1620 C CA . LEU A 1 198 ? -6.357 -8.092 8.451 1.00 98.12 198 LEU A CA 1
ATOM 1621 C C . LEU A 1 198 ? -5.953 -9.225 7.502 1.00 98.12 198 LEU A C 1
ATOM 1623 O O . LEU A 1 198 ? -4.816 -9.254 7.028 1.00 98.12 198 LEU A O 1
ATOM 1627 N N . LYS A 1 199 ? -6.868 -10.146 7.178 1.00 97.12 199 LYS A N 1
ATOM 1628 C CA . LYS A 1 199 ? -6.594 -11.243 6.229 1.00 97.12 199 LYS A CA 1
ATOM 1629 C C . LYS A 1 199 ? -6.288 -10.715 4.829 1.00 97.12 199 LYS A C 1
ATOM 1631 O O . LYS A 1 199 ? -5.284 -11.112 4.232 1.00 97.12 199 LYS A O 1
ATOM 1636 N N . ASN A 1 200 ? -7.132 -9.819 4.323 1.00 98.06 200 ASN A N 1
ATOM 1637 C CA . ASN A 1 200 ? -6.977 -9.236 2.994 1.00 98.06 200 ASN A CA 1
ATOM 1638 C C . ASN A 1 200 ? -5.741 -8.335 2.933 1.00 98.06 200 ASN A C 1
ATOM 1640 O O . ASN A 1 200 ? -4.980 -8.423 1.973 1.00 98.06 200 ASN A O 1
ATOM 1644 N N . GLY A 1 201 ? -5.483 -7.554 3.984 1.00 98.50 201 GLY A N 1
ATOM 1645 C CA . GLY A 1 201 ? -4.309 -6.697 4.131 1.00 98.50 201 GLY A CA 1
ATOM 1646 C C . GLY A 1 201 ? -2.992 -7.475 4.112 1.00 98.50 201 GLY A C 1
ATOM 1647 O O . GLY A 1 201 ? -2.074 -7.092 3.390 1.00 98.50 201 GLY A O 1
ATOM 1648 N N . ILE A 1 202 ? -2.908 -8.621 4.802 1.00 98.31 202 ILE A N 1
ATOM 1649 C CA . ILE A 1 202 ? -1.732 -9.513 4.748 1.00 98.31 202 ILE A CA 1
ATOM 1650 C C . ILE A 1 202 ? -1.466 -9.986 3.310 1.00 98.31 202 ILE A C 1
ATOM 1652 O O . ILE A 1 202 ? -0.331 -9.926 2.824 1.00 98.31 202 ILE A O 1
ATOM 1656 N N . GLU A 1 203 ? -2.497 -10.464 2.609 1.00 98.25 203 GLU A N 1
ATOM 1657 C CA . GLU A 1 203 ? -2.345 -10.966 1.239 1.00 98.25 203 GLU A CA 1
ATOM 1658 C C . GLU A 1 203 ? -2.091 -9.848 0.217 1.00 98.25 203 GLU A C 1
ATOM 1660 O O . GLU A 1 203 ? -1.334 -10.063 -0.737 1.00 98.25 203 GLU A O 1
ATOM 1665 N N . ALA A 1 204 ? -2.662 -8.662 0.433 1.00 98.69 204 ALA A N 1
ATOM 1666 C CA . ALA A 1 204 ? -2.420 -7.458 -0.354 1.00 98.69 204 ALA A CA 1
ATOM 1667 C C . ALA A 1 204 ? -0.965 -7.008 -0.202 1.00 98.69 204 ALA A C 1
ATOM 1669 O O . ALA A 1 204 ? -0.239 -6.928 -1.194 1.00 98.69 204 ALA A O 1
ATOM 1670 N N . PHE A 1 205 ? -0.501 -6.831 1.039 1.00 98.75 205 PHE A N 1
ATOM 1671 C CA . PHE A 1 205 ? 0.880 -6.470 1.357 1.00 98.75 205 PHE A CA 1
ATOM 1672 C C . PHE A 1 205 ? 1.869 -7.437 0.709 1.00 98.75 205 PHE A C 1
ATOM 1674 O O . PHE A 1 205 ? 2.810 -7.024 0.037 1.00 98.75 205 PHE A O 1
ATOM 1681 N N . LYS A 1 206 ? 1.634 -8.745 0.843 1.00 98.44 206 LYS A N 1
ATOM 1682 C CA . LYS A 1 206 ? 2.478 -9.786 0.244 1.00 98.44 206 LYS A CA 1
ATOM 1683 C C . LYS A 1 206 ? 2.605 -9.640 -1.274 1.00 98.44 206 LYS A C 1
ATOM 1685 O O . LYS A 1 206 ? 3.703 -9.811 -1.810 1.00 98.44 206 LYS A O 1
ATOM 1690 N N . LYS A 1 207 ? 1.506 -9.348 -1.976 1.00 98.50 207 LYS A N 1
ATOM 1691 C CA . LYS A 1 207 ? 1.493 -9.175 -3.439 1.00 98.50 207 LYS A CA 1
ATOM 1692 C C . LYS A 1 207 ? 2.144 -7.861 -3.857 1.00 98.50 207 LYS A C 1
ATOM 1694 O O . LYS A 1 207 ? 3.019 -7.892 -4.720 1.00 98.50 207 LYS A O 1
ATOM 1699 N N . LEU A 1 208 ? 1.818 -6.754 -3.190 1.00 98.62 208 LEU A N 1
ATOM 1700 C CA . LEU A 1 208 ? 2.460 -5.450 -3.392 1.00 98.62 208 LEU A CA 1
ATOM 1701 C C . LEU A 1 208 ? 3.980 -5.534 -3.182 1.00 98.62 208 LEU A C 1
ATOM 1703 O O . LEU A 1 208 ? 4.764 -5.118 -4.038 1.00 98.62 208 LEU A O 1
ATOM 1707 N N . TYR A 1 209 ? 4.410 -6.174 -2.093 1.00 98.62 209 TYR A N 1
ATOM 1708 C CA . TYR A 1 209 ? 5.817 -6.452 -1.825 1.00 98.62 209 TYR A CA 1
ATOM 1709 C C . TYR A 1 209 ? 6.436 -7.288 -2.943 1.00 98.62 209 TYR A C 1
ATOM 1711 O O . TYR A 1 209 ? 7.533 -6.994 -3.415 1.00 98.62 209 TYR A O 1
ATOM 1719 N N . ARG A 1 210 ? 5.750 -8.347 -3.390 1.00 98.44 210 ARG A N 1
ATOM 1720 C CA . ARG A 1 210 ? 6.268 -9.247 -4.425 1.00 98.44 210 ARG A CA 1
ATOM 1721 C C . ARG A 1 210 ? 6.451 -8.543 -5.768 1.00 98.44 210 ARG A C 1
ATOM 1723 O O . ARG A 1 210 ? 7.470 -8.793 -6.412 1.00 98.44 210 ARG A O 1
ATOM 1730 N N . ILE A 1 211 ? 5.513 -7.684 -6.162 1.00 98.31 211 ILE A N 1
ATOM 1731 C CA . ILE A 1 211 ? 5.597 -6.850 -7.369 1.00 98.31 211 ILE A CA 1
ATOM 1732 C C . ILE A 1 211 ? 6.877 -6.006 -7.317 1.00 98.31 211 ILE A C 1
ATOM 1734 O O . ILE A 1 211 ? 7.746 -6.148 -8.181 1.00 98.31 211 ILE A O 1
ATOM 1738 N N . ASN A 1 212 ? 7.056 -5.222 -6.251 1.00 98.38 212 ASN A N 1
ATOM 1739 C CA . ASN A 1 212 ? 8.241 -4.381 -6.078 1.00 98.38 212 ASN A CA 1
ATOM 1740 C C . ASN A 1 212 ? 9.538 -5.201 -5.985 1.00 98.38 212 ASN A C 1
ATOM 1742 O O . ASN A 1 212 ? 10.551 -4.857 -6.595 1.00 98.38 212 ASN A O 1
ATOM 1746 N N . TYR A 1 213 ? 9.501 -6.355 -5.320 1.00 98.25 213 TYR A N 1
ATOM 1747 C CA . TYR A 1 213 ? 10.659 -7.238 -5.200 1.00 98.25 213 TYR A CA 1
ATOM 1748 C C . TYR A 1 213 ? 11.130 -7.801 -6.545 1.00 98.25 213 TYR A C 1
ATOM 1750 O O . TYR A 1 213 ? 12.336 -7.950 -6.763 1.00 98.25 213 TYR A O 1
ATOM 1758 N N . LEU A 1 214 ? 10.213 -8.137 -7.455 1.00 98.12 214 LEU A N 1
ATOM 1759 C CA . LEU A 1 214 ? 10.572 -8.642 -8.783 1.00 98.12 214 LEU A CA 1
ATOM 1760 C C . LEU A 1 214 ? 11.280 -7.567 -9.619 1.00 98.12 214 LEU A C 1
ATOM 1762 O O . LEU A 1 214 ? 12.292 -7.871 -10.261 1.00 98.12 214 LEU A O 1
ATOM 1766 N N . LEU A 1 215 ? 10.820 -6.317 -9.534 1.00 97.81 215 LEU A N 1
ATOM 1767 C CA . LEU A 1 215 ? 11.458 -5.166 -10.180 1.00 97.81 215 LEU A CA 1
ATOM 1768 C C . LEU A 1 215 ? 12.831 -4.870 -9.557 1.00 97.81 215 LEU A C 1
ATOM 1770 O O . LEU A 1 215 ? 13.840 -4.832 -10.270 1.00 97.81 215 LEU A O 1
ATOM 1774 N N . TYR A 1 216 ? 12.909 -4.798 -8.224 1.00 97.56 216 TYR A N 1
ATOM 1775 C CA . TYR A 1 216 ? 14.165 -4.662 -7.477 1.00 97.56 216 TYR A CA 1
ATOM 1776 C C . TYR A 1 216 ? 15.174 -5.755 -7.849 1.00 97.56 216 TYR A C 1
ATOM 1778 O O . TYR A 1 216 ? 16.353 -5.480 -8.071 1.00 97.56 216 TYR A O 1
ATOM 1786 N N . ARG A 1 217 ? 14.737 -7.015 -7.965 1.00 96.94 217 ARG A N 1
ATOM 1787 C CA . ARG A 1 217 ? 15.631 -8.133 -8.298 1.00 96.94 217 ARG A CA 1
ATOM 1788 C C . ARG A 1 217 ? 16.275 -7.952 -9.671 1.00 96.94 217 ARG A C 1
ATOM 1790 O O . ARG A 1 217 ? 17.456 -8.269 -9.817 1.00 96.94 217 ARG A O 1
ATOM 1797 N N . ARG A 1 218 ? 15.538 -7.452 -10.669 1.00 96.31 218 ARG A N 1
ATOM 1798 C CA . ARG A 1 218 ? 16.113 -7.144 -11.992 1.00 96.31 218 ARG A CA 1
ATOM 1799 C C . ARG A 1 218 ? 17.149 -6.035 -11.898 1.00 96.31 218 ARG A C 1
ATOM 1801 O O . ARG A 1 218 ? 18.250 -6.207 -12.419 1.00 96.31 218 ARG A O 1
ATOM 1808 N N . TYR A 1 219 ? 16.827 -4.962 -11.180 1.00 95.56 219 TYR A N 1
ATOM 1809 C CA . TYR A 1 219 ? 17.759 -3.868 -10.924 1.00 95.56 219 TYR A CA 1
ATOM 1810 C C . TYR A 1 219 ? 19.052 -4.351 -10.257 1.00 95.56 219 TYR A C 1
ATOM 1812 O O . TYR A 1 219 ? 20.152 -4.077 -10.738 1.00 95.56 219 TYR A O 1
ATOM 1820 N N . TYR A 1 220 ? 18.924 -5.149 -9.201 1.00 95.94 220 TYR A N 1
ATOM 1821 C CA . TYR A 1 220 ? 20.053 -5.696 -8.460 1.00 95.94 220 TYR A CA 1
ATOM 1822 C C . TYR A 1 220 ? 20.964 -6.577 -9.328 1.00 95.94 220 TYR A C 1
ATOM 1824 O O . TYR A 1 220 ? 22.188 -6.448 -9.274 1.00 95.94 220 TYR A O 1
ATOM 1832 N N . LEU A 1 221 ? 20.390 -7.459 -10.157 1.00 95.75 221 LEU A N 1
ATOM 1833 C CA . LEU A 1 221 ? 21.169 -8.313 -11.062 1.00 95.75 221 LEU A CA 1
ATOM 1834 C C . LEU A 1 221 ? 21.945 -7.493 -12.098 1.00 95.75 221 LEU A C 1
ATOM 1836 O O . LEU A 1 221 ? 23.115 -7.779 -12.342 1.00 95.75 221 LEU A O 1
ATOM 1840 N N . TYR A 1 222 ? 21.325 -6.449 -12.644 1.00 94.25 222 TYR A N 1
ATOM 1841 C CA . TYR A 1 222 ? 21.977 -5.524 -13.568 1.00 94.25 222 TYR A CA 1
ATOM 1842 C C . TYR A 1 222 ? 23.158 -4.776 -12.927 1.00 94.25 222 TYR A C 1
ATOM 1844 O O . TYR A 1 222 ? 24.213 -4.637 -13.547 1.00 94.25 222 TYR A O 1
ATOM 1852 N N . LEU A 1 223 ? 23.026 -4.335 -11.670 1.00 93.69 223 LEU A N 1
ATOM 1853 C CA . LEU A 1 223 ? 24.141 -3.713 -10.947 1.00 93.69 223 LEU A CA 1
ATOM 1854 C C . LEU A 1 223 ? 25.310 -4.682 -10.735 1.00 93.69 223 LEU A C 1
ATOM 1856 O O . LEU A 1 223 ? 26.465 -4.261 -10.778 1.00 93.69 223 LEU A O 1
ATOM 1860 N N . ARG A 1 224 ? 25.033 -5.972 -10.503 1.00 94.00 224 ARG A N 1
ATOM 1861 C CA . ARG A 1 224 ? 26.086 -6.981 -10.316 1.00 94.00 224 ARG A CA 1
ATOM 1862 C C . ARG A 1 224 ? 26.784 -7.372 -11.610 1.00 94.00 224 ARG A C 1
ATOM 1864 O O . ARG A 1 224 ? 27.970 -7.641 -11.550 1.00 94.00 224 ARG A O 1
ATOM 1871 N N . SER A 1 225 ? 26.096 -7.388 -12.751 1.00 92.94 225 SER A N 1
ATOM 1872 C CA . SER A 1 225 ? 26.725 -7.724 -14.039 1.00 92.94 225 SER A CA 1
ATOM 1873 C C . SER A 1 225 ? 27.660 -6.634 -14.575 1.00 92.94 225 SER A C 1
ATOM 1875 O O . SER A 1 225 ? 28.338 -6.853 -15.571 1.00 92.94 225 SER A O 1
ATOM 1877 N N . ARG A 1 226 ? 27.646 -5.441 -13.968 1.00 83.56 226 ARG A N 1
ATOM 1878 C CA . ARG A 1 226 ? 28.501 -4.299 -14.329 1.00 83.56 226 ARG A CA 1
ATOM 1879 C C . ARG A 1 226 ? 29.745 -4.150 -13.448 1.00 83.56 226 ARG A C 1
ATOM 1881 O O . ARG A 1 226 ? 30.534 -3.243 -13.698 1.00 83.56 226 ARG A O 1
ATOM 1888 N N . LYS A 1 227 ? 29.876 -4.978 -12.412 1.00 66.56 227 LYS A N 1
ATOM 1889 C CA . LYS A 1 227 ? 31.069 -5.070 -11.564 1.00 66.56 227 LYS A CA 1
ATOM 1890 C C . LYS A 1 227 ? 31.940 -6.214 -12.050 1.00 66.56 227 LYS A C 1
ATOM 1892 O O . LYS A 1 227 ? 33.172 -6.040 -11.991 1.00 66.56 227 LYS A O 1
#

Secondary structure (DSSP, 8-state):
--HHHHHHHHHTTTHHHHHHHHHHHHHHHHS-TTSS-HHHHHHHHHHHHHHHHHHHHHHHHHTT----BPPPEEEEETTEEEEEEEBTTT--EEEEEEETTEEEEEEE---GGGGGG--HHHHHHHHHHHTTSEEEEEE----SSHHHHHHHHHH---S-HHHHHHHHHHHHHHTT--S--EEEEEEEETTS-HHHHHHHHHHHHHHHHHHHHHHHHHHHHHHHTT-

Sequence (227 aa):
MNKIQNRIKTLSEEFTEWDHLVSMFLEAEYSDENEFSEEEYQSILIQLNNVLSVALTTFAEFSGTKDKFSDPQYRLIMMGQNSSITSEKMGVEFSFGIYRNSFFIETFIQYPWYLKSMDDFFWQLFLDLEALGDFKFQESAIPSSLEAKEILKHTGKSKSNIFNVIRNYILLESSGGSIDLGSLEISWPISTPWEDLLKNGIEAFKKLYRINYLLYRRYYLYLRSRK